Protein AF-D8Q448-F1 (afdb_monomer_lite)

Structure (mmCIF, N/CA/C/O backbone):
data_AF-D8Q448-F1
#
_entry.id   AF-D8Q448-F1
#
loop_
_atom_site.group_PDB
_atom_site.id
_atom_site.type_symbol
_atom_site.label_atom_id
_atom_site.label_alt_id
_atom_site.label_comp_id
_atom_site.label_asym_id
_atom_site.label_entity_id
_atom_site.label_seq_id
_atom_site.pdbx_PDB_ins_code
_atom_site.Cartn_x
_atom_site.Cartn_y
_atom_site.Cartn_z
_atom_site.occupancy
_atom_site.B_iso_or_equiv
_atom_site.auth_seq_id
_atom_site.auth_comp_id
_atom_site.auth_asym_id
_atom_site.auth_atom_id
_atom_site.pdbx_PDB_model_num
ATOM 1 N N . MET A 1 1 ? -14.465 -4.296 39.053 1.00 33.72 1 MET A N 1
ATOM 2 C CA . MET A 1 1 ? -14.728 -3.257 38.034 1.00 33.72 1 MET A CA 1
ATOM 3 C C . MET A 1 1 ? -14.393 -3.851 36.680 1.00 33.72 1 MET A C 1
ATOM 5 O O . MET A 1 1 ? -13.237 -4.180 36.452 1.00 33.72 1 MET A O 1
ATOM 9 N N . GLY A 1 2 ? -15.411 -4.137 35.867 1.00 33.69 2 GLY A N 1
ATOM 10 C CA . GLY A 1 2 ? -15.252 -4.831 34.590 1.00 33.69 2 GLY A CA 1
ATOM 11 C C . GLY A 1 2 ? -14.593 -3.933 33.550 1.00 33.69 2 GLY A C 1
ATOM 12 O O . GLY A 1 2 ? -15.017 -2.798 33.353 1.00 33.69 2 GLY A O 1
ATOM 13 N N . THR A 1 3 ? -13.554 -4.442 32.896 1.00 36.50 3 THR A N 1
ATOM 14 C CA . THR A 1 3 ? -12.991 -3.839 31.693 1.00 36.50 3 THR A CA 1
ATOM 15 C C . THR A 1 3 ? -14.009 -4.012 30.571 1.00 36.50 3 THR A C 1
ATOM 17 O O . THR A 1 3 ? -14.211 -5.112 30.057 1.00 36.50 3 THR A O 1
ATOM 20 N N . ALA A 1 4 ? -14.705 -2.932 30.219 1.00 39.91 4 ALA A N 1
ATOM 21 C CA . ALA A 1 4 ? -15.517 -2.901 29.016 1.00 39.91 4 ALA A CA 1
ATOM 22 C C . ALA A 1 4 ? -14.583 -3.149 27.824 1.00 39.91 4 ALA A C 1
ATOM 24 O O . ALA A 1 4 ? -13.789 -2.288 27.448 1.00 39.91 4 ALA A O 1
ATOM 25 N N . ARG A 1 5 ? -14.624 -4.361 27.261 1.00 42.53 5 ARG A N 1
ATOM 26 C CA . ARG A 1 5 ? -14.071 -4.601 25.931 1.00 42.53 5 ARG A CA 1
ATOM 27 C C . ARG A 1 5 ? -14.929 -3.780 24.982 1.00 42.53 5 ARG A C 1
ATOM 29 O O . ARG A 1 5 ? -16.064 -4.160 24.713 1.00 42.53 5 ARG A O 1
ATOM 36 N N . LEU A 1 6 ? -14.403 -2.657 24.508 1.00 43.81 6 LEU A N 1
ATOM 37 C CA . LEU A 1 6 ? -14.925 -2.002 23.317 1.00 43.81 6 LEU A CA 1
ATOM 38 C C . LEU A 1 6 ? -14.783 -3.017 22.176 1.00 43.81 6 LEU A C 1
ATOM 40 O O . LEU A 1 6 ? -13.698 -3.202 21.631 1.00 43.81 6 LEU A O 1
ATOM 44 N N . SER A 1 7 ? -15.849 -3.763 21.875 1.00 51.69 7 SER A N 1
ATOM 45 C CA . SER A 1 7 ? -15.914 -4.582 20.667 1.00 51.69 7 SER A CA 1
ATOM 46 C C . SER A 1 7 ? -16.297 -3.664 19.515 1.00 51.69 7 SER A C 1
ATOM 48 O O . SER A 1 7 ? -17.415 -3.723 19.008 1.00 51.69 7 SER A O 1
ATOM 50 N N . THR A 1 8 ? -15.400 -2.752 19.145 1.00 57.75 8 THR A N 1
ATOM 51 C CA . THR A 1 8 ? -15.589 -2.000 17.909 1.00 57.75 8 THR A CA 1
ATOM 52 C C . THR A 1 8 ? -15.577 -3.024 16.775 1.00 57.75 8 THR A C 1
ATOM 54 O O . THR A 1 8 ? -14.598 -3.771 16.660 1.00 57.75 8 THR A O 1
ATOM 57 N N . PRO A 1 9 ? -16.663 -3.156 15.995 1.00 73.06 9 PRO A N 1
ATOM 58 C CA . PRO A 1 9 ? -16.694 -4.106 14.896 1.00 73.06 9 PRO A CA 1
ATOM 59 C C . PRO A 1 9 ? -15.601 -3.719 13.898 1.00 73.06 9 PRO A C 1
ATOM 61 O O . PRO A 1 9 ? -15.555 -2.587 13.427 1.00 73.06 9 PRO A O 1
ATOM 64 N N . TYR A 1 10 ? -14.700 -4.653 13.605 1.00 82.31 10 TYR A N 1
ATOM 65 C CA . TYR A 1 10 ? -13.670 -4.495 12.583 1.00 82.31 10 TYR A CA 1
ATOM 66 C C . TYR A 1 10 ? -13.894 -5.526 11.482 1.00 82.31 10 TYR A C 1
ATOM 68 O O . TYR A 1 10 ? -14.420 -6.615 11.722 1.00 82.31 10 TYR A O 1
ATOM 76 N N . ARG A 1 11 ? -13.476 -5.182 10.265 1.00 88.88 11 ARG A N 1
ATOM 77 C CA . ARG A 1 11 ? -13.485 -6.086 9.115 1.00 88.88 11 ARG A CA 1
ATOM 78 C C . ARG A 1 11 ? -12.045 -6.343 8.703 1.00 88.88 11 ARG A C 1
ATOM 80 O O . ARG A 1 11 ? -11.272 -5.405 8.548 1.00 88.88 11 ARG A O 1
ATOM 87 N N . LEU A 1 12 ? -11.693 -7.615 8.546 1.00 90.62 12 LEU A N 1
ATOM 88 C CA . LEU A 1 12 ? -10.424 -8.018 7.953 1.00 90.62 12 LEU A CA 1
ATOM 89 C C . LEU A 1 12 ? -10.672 -8.340 6.483 1.00 90.62 12 LEU A C 1
ATOM 91 O O . LEU A 1 12 ? -11.515 -9.181 6.172 1.00 90.62 12 LEU A O 1
ATOM 95 N N . LEU A 1 13 ? -9.943 -7.666 5.601 1.00 93.06 13 LEU A N 1
ATOM 96 C CA . LEU A 1 13 ? -10.014 -7.859 4.159 1.00 93.06 13 LEU A CA 1
ATOM 97 C C . LEU A 1 13 ? -8.635 -8.271 3.652 1.00 93.06 13 LEU A C 1
ATOM 99 O O . LEU A 1 13 ? -7.621 -7.740 4.104 1.00 93.06 13 LEU A O 1
ATOM 103 N N . SER A 1 14 ? -8.605 -9.203 2.708 1.00 92.81 14 SER A N 1
ATOM 104 C CA . SER A 1 14 ? -7.412 -9.527 1.936 1.00 92.81 14 SER A CA 1
ATOM 105 C C . SER A 1 14 ? -7.639 -9.132 0.484 1.00 92.81 14 SER A C 1
ATOM 107 O O . SER A 1 14 ? -8.699 -9.387 -0.085 1.00 92.81 14 SER A O 1
ATOM 109 N N . TYR A 1 15 ? -6.630 -8.509 -0.117 1.00 91.19 15 TYR A N 1
ATOM 110 C CA . TYR A 1 15 ? -6.604 -8.247 -1.547 1.00 91.19 15 TYR A CA 1
ATOM 111 C C . TYR A 1 15 ? -5.550 -9.144 -2.184 1.00 91.19 15 TYR A C 1
ATOM 113 O O . TYR A 1 15 ? -4.358 -9.007 -1.914 1.00 91.19 15 TYR A O 1
ATOM 121 N N . GLY A 1 16 ? -6.013 -10.099 -2.985 1.00 85.81 16 GLY A N 1
ATOM 122 C CA . GLY A 1 16 ? -5.157 -10.904 -3.842 1.00 85.81 16 GLY A CA 1
ATOM 123 C C . GLY A 1 16 ? -5.099 -10.277 -5.227 1.00 85.81 16 GLY A C 1
ATOM 124 O O . GLY A 1 16 ? -6.125 -9.864 -5.762 1.00 85.81 16 GLY A O 1
ATOM 125 N N . TYR A 1 17 ? -3.909 -10.237 -5.806 1.00 82.31 17 TYR A N 1
ATOM 126 C CA . TYR A 1 17 ? -3.711 -9.928 -7.213 1.00 82.31 17 TYR A CA 1
ATOM 127 C C . TYR A 1 17 ? -2.947 -11.075 -7.858 1.00 82.31 17 TYR A C 1
ATOM 129 O O . TYR A 1 17 ? -2.236 -11.822 -7.182 1.00 82.31 17 TYR A O 1
ATOM 137 N N . ASP A 1 18 ? -3.149 -11.235 -9.158 1.00 75.00 18 ASP A N 1
ATOM 138 C CA . ASP A 1 18 ? -2.470 -12.273 -9.907 1.00 75.00 18 ASP A CA 1
ATOM 139 C C . ASP A 1 18 ? -0.984 -11.922 -10.033 1.00 75.00 18 ASP A C 1
ATOM 141 O O . ASP A 1 18 ? -0.628 -10.867 -10.557 1.00 75.00 18 ASP A O 1
ATOM 145 N N . THR A 1 19 ? -0.133 -12.787 -9.488 1.00 65.75 19 THR A N 1
ATOM 146 C CA . THR A 1 19 ? 1.322 -12.730 -9.660 1.00 65.75 19 THR A CA 1
ATOM 147 C C . THR A 1 19 ? 1.797 -13.701 -10.735 1.00 65.75 19 THR A C 1
ATOM 149 O O . THR A 1 19 ? 2.987 -13.713 -11.059 1.00 65.75 19 THR A O 1
ATOM 152 N N . SER A 1 20 ? 0.894 -14.535 -11.270 1.00 56.41 20 SER A N 1
ATOM 153 C CA . SER A 1 20 ? 1.189 -15.353 -12.431 1.00 56.41 20 SER A CA 1
ATOM 154 C C . SER A 1 20 ? 1.381 -14.419 -13.614 1.00 56.41 20 SER A C 1
ATOM 156 O O . SER A 1 20 ? 0.634 -13.467 -13.836 1.00 56.41 20 SER A O 1
ATOM 158 N N . VAL A 1 21 ? 2.503 -14.633 -14.279 1.00 50.22 21 VAL A N 1
ATOM 159 C CA . VAL A 1 21 ? 3.098 -13.716 -15.231 1.00 50.22 21 VAL A CA 1
ATOM 160 C C . VAL A 1 21 ? 2.293 -13.762 -16.531 1.00 50.22 21 VAL A C 1
ATOM 162 O O . VAL A 1 21 ? 2.732 -14.321 -17.530 1.00 50.22 21 VAL A O 1
ATOM 165 N N . ASP A 1 22 ? 1.088 -13.193 -16.545 1.00 58.50 22 ASP A N 1
ATOM 166 C CA . ASP A 1 22 ? 0.605 -12.599 -17.784 1.00 58.50 22 ASP A CA 1
ATOM 167 C C . ASP A 1 22 ? 1.482 -11.363 -18.004 1.00 58.50 22 ASP A C 1
ATOM 169 O O . ASP A 1 22 ? 1.159 -10.257 -17.571 1.00 58.50 22 ASP A O 1
ATOM 173 N N . GLU A 1 23 ? 2.661 -11.607 -18.597 1.00 56.44 23 GLU A N 1
ATOM 174 C CA . GLU A 1 23 ? 3.784 -10.677 -18.828 1.00 56.44 23 GLU A CA 1
ATOM 175 C C . GLU A 1 23 ? 3.373 -9.372 -19.528 1.00 56.44 23 GLU A C 1
ATOM 177 O O . GLU A 1 23 ? 4.186 -8.467 -19.710 1.00 56.44 23 GLU A O 1
ATOM 182 N N . THR A 1 24 ? 2.110 -9.277 -19.941 1.00 58.81 24 THR A N 1
ATOM 183 C CA . THR A 1 24 ? 1.539 -8.167 -20.684 1.00 58.81 24 THR A CA 1
ATOM 184 C C . THR A 1 24 ? 0.588 -7.292 -19.879 1.00 58.81 24 THR A C 1
ATOM 186 O O . THR A 1 24 ? 0.297 -6.193 -20.349 1.00 58.81 24 THR A O 1
ATOM 189 N N . LYS A 1 25 ? 0.098 -7.716 -18.701 1.00 76.00 25 LYS A N 1
ATOM 190 C CA . LYS A 1 25 ? -0.824 -6.895 -17.903 1.00 76.00 25 LYS A CA 1
ATOM 191 C C . LYS A 1 25 ? -0.035 -5.884 -17.058 1.00 76.00 25 LYS A C 1
ATOM 193 O O . LYS A 1 25 ? 0.588 -6.291 -16.079 1.00 76.00 25 LYS A O 1
ATOM 198 N N . PRO A 1 26 ? -0.103 -4.574 -17.364 1.00 85.81 26 PRO A N 1
ATOM 199 C CA . PRO A 1 26 ? 0.674 -3.573 -16.640 1.00 85.81 26 PRO A CA 1
ATOM 200 C C . PRO A 1 26 ? 0.256 -3.492 -15.171 1.00 85.81 26 PRO A C 1
ATOM 202 O O . PRO A 1 26 ? -0.941 -3.535 -14.856 1.00 85.81 26 PRO A O 1
ATOM 205 N N . MET A 1 27 ? 1.220 -3.280 -14.276 1.00 89.19 27 MET A N 1
ATOM 206 C CA . MET A 1 27 ? 0.987 -3.113 -12.835 1.00 89.19 27 MET A CA 1
ATOM 207 C C . MET A 1 27 ? 0.053 -1.936 -12.528 1.00 89.19 27 MET A C 1
ATOM 209 O O . MET A 1 27 ? -0.696 -1.976 -11.553 1.00 89.19 27 MET A O 1
ATOM 213 N N . GLU A 1 28 ? 0.016 -0.932 -13.403 1.00 92.81 28 GLU A N 1
ATOM 214 C CA . GLU A 1 28 ? -0.964 0.159 -13.374 1.00 92.81 28 GLU A CA 1
ATOM 215 C C . GLU A 1 28 ? -2.413 -0.351 -13.313 1.00 92.81 28 GLU A C 1
ATOM 217 O O . GLU A 1 28 ? -3.212 0.128 -12.507 1.00 92.81 28 GLU A O 1
ATOM 222 N N . HIS A 1 29 ? -2.748 -1.401 -14.070 1.00 91.56 29 HIS A N 1
ATOM 223 C CA . HIS A 1 29 ? -4.089 -1.985 -14.035 1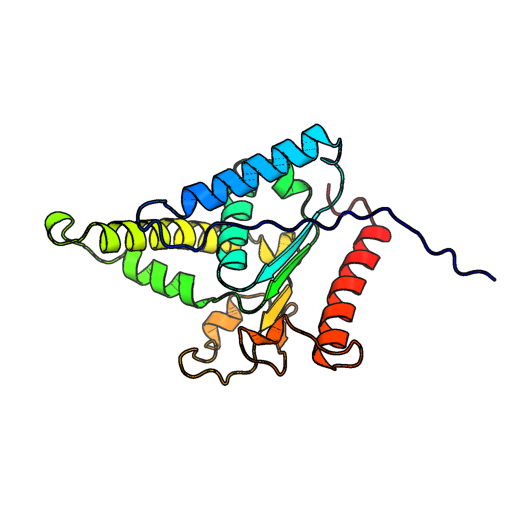.00 91.56 29 HIS A CA 1
ATOM 224 C C . HIS A 1 29 ? -4.385 -2.648 -12.689 1.00 91.56 29 HIS A C 1
ATOM 226 O O . HIS A 1 29 ? -5.522 -2.605 -12.227 1.00 91.56 29 HIS A O 1
ATOM 232 N N . VAL A 1 30 ? -3.383 -3.261 -12.053 1.00 91.88 30 VAL A N 1
ATOM 233 C CA . VAL A 1 30 ? -3.535 -3.874 -10.724 1.00 91.88 30 VAL A CA 1
ATOM 234 C C . VAL A 1 30 ? -3.810 -2.801 -9.670 1.00 91.88 30 VAL A C 1
ATOM 236 O O . VAL A 1 30 ? -4.681 -2.995 -8.819 1.00 91.88 30 VAL A O 1
ATOM 239 N N . VAL A 1 31 ? -3.112 -1.665 -9.753 1.00 94.81 31 VAL A N 1
ATOM 240 C CA . VAL A 1 31 ? -3.284 -0.521 -8.845 1.00 94.81 31 VAL A CA 1
ATOM 241 C C . VAL A 1 31 ? -4.662 0.124 -9.009 1.00 94.81 31 VAL A C 1
ATOM 243 O O . VAL A 1 31 ? -5.361 0.331 -8.015 1.00 94.81 31 VAL A O 1
ATOM 246 N N . HIS A 1 32 ? -5.099 0.389 -10.242 1.00 94.69 32 HIS A N 1
ATOM 247 C CA . HIS A 1 32 ? -6.426 0.965 -10.480 1.00 94.69 32 HIS A CA 1
ATOM 248 C C . HIS A 1 32 ? -7.563 0.001 -10.135 1.00 94.69 32 HIS A C 1
ATOM 250 O O . HIS A 1 32 ? -8.571 0.431 -9.575 1.00 94.69 32 HIS A O 1
ATOM 256 N N . ASP A 1 33 ? -7.412 -1.298 -10.416 1.00 93.94 33 ASP A N 1
ATOM 257 C CA . ASP A 1 33 ? -8.421 -2.292 -10.039 1.00 93.94 33 ASP A CA 1
ATOM 258 C C . A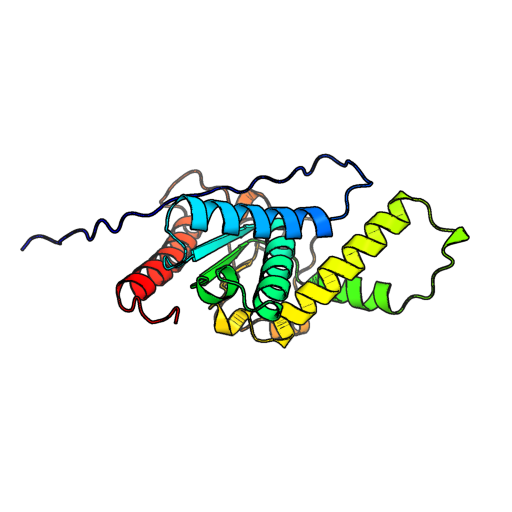SP A 1 33 ? -8.532 -2.427 -8.513 1.00 93.94 33 ASP A C 1
ATOM 260 O O . ASP A 1 33 ? -9.641 -2.554 -7.995 1.00 93.94 33 ASP A O 1
ATOM 264 N N . PHE A 1 34 ? -7.415 -2.315 -7.783 1.00 94.88 34 PHE A N 1
ATOM 265 C CA . PHE A 1 34 ? -7.421 -2.263 -6.320 1.00 94.88 34 PHE A CA 1
ATOM 266 C C . PHE A 1 34 ? -8.209 -1.057 -5.792 1.00 94.88 34 PHE A C 1
ATOM 268 O O . PHE A 1 34 ? -9.123 -1.243 -4.987 1.00 94.88 34 PHE A O 1
ATOM 275 N N . LEU A 1 35 ? -7.891 0.157 -6.263 1.00 95.69 35 LEU A N 1
ATOM 276 C CA . LEU A 1 35 ? -8.581 1.383 -5.842 1.00 95.69 35 LEU A CA 1
ATOM 277 C C . LEU A 1 35 ? -10.079 1.313 -6.142 1.00 95.69 35 LEU A C 1
ATOM 279 O O . LEU A 1 35 ? -10.893 1.547 -5.253 1.00 95.69 35 LEU A O 1
ATOM 283 N N . ARG A 1 36 ? -10.442 0.925 -7.369 1.00 95.38 36 ARG A N 1
ATOM 284 C CA . ARG A 1 36 ? -11.840 0.794 -7.790 1.00 95.38 36 ARG A CA 1
ATOM 285 C C . ARG A 1 36 ? -12.596 -0.189 -6.902 1.00 95.38 36 ARG A C 1
ATOM 287 O O . ARG A 1 36 ? -13.602 0.178 -6.318 1.00 95.38 36 ARG A O 1
ATOM 294 N N . ARG A 1 37 ? -12.084 -1.412 -6.731 1.00 95.25 37 ARG A N 1
ATOM 295 C CA . ARG A 1 37 ? -12.759 -2.440 -5.921 1.00 95.25 37 ARG A CA 1
ATOM 296 C C . ARG A 1 37 ? -12.882 -2.054 -4.455 1.00 95.25 37 ARG A C 1
ATOM 298 O O . ARG A 1 37 ? -13.861 -2.435 -3.821 1.00 95.25 37 ARG A O 1
ATOM 305 N N . LEU A 1 38 ? -11.887 -1.363 -3.899 1.00 95.44 38 LEU A N 1
ATOM 306 C CA . LEU A 1 38 ? -11.962 -0.896 -2.520 1.00 95.44 38 LEU A CA 1
ATOM 307 C C . LEU A 1 38 ? -13.004 0.216 -2.371 1.00 95.44 38 LEU A C 1
ATOM 309 O O . LEU A 1 38 ? -13.754 0.188 -1.400 1.00 95.44 38 LEU A O 1
ATOM 313 N N . SER A 1 39 ? -13.073 1.151 -3.319 1.00 94.50 39 SER A N 1
ATOM 314 C CA . SER A 1 39 ? -14.111 2.185 -3.353 1.00 94.50 39 SER A CA 1
ATOM 315 C C . SER A 1 39 ? -15.505 1.574 -3.495 1.00 94.50 39 SER A C 1
ATOM 317 O O . SER A 1 39 ? -16.336 1.812 -2.623 1.00 94.50 39 SER A O 1
ATOM 319 N N . ASP A 1 40 ? -15.713 0.705 -4.492 1.00 95.00 40 ASP A N 1
ATOM 320 C CA . ASP A 1 40 ? -16.983 0.005 -4.734 1.00 95.00 40 ASP A CA 1
ATOM 321 C C . ASP A 1 40 ? -17.426 -0.760 -3.473 1.00 95.00 40 ASP A C 1
ATOM 323 O O . ASP A 1 40 ? -18.542 -0.605 -2.991 1.00 95.00 40 ASP A O 1
ATOM 327 N N . LEU A 1 41 ? -16.517 -1.530 -2.854 1.00 94.56 41 LEU A N 1
ATOM 328 C CA . LEU A 1 41 ? -16.817 -2.272 -1.626 1.00 94.56 41 LEU A CA 1
ATOM 329 C C . LEU A 1 41 ? -17.220 -1.349 -0.471 1.00 94.56 41 LEU A C 1
ATOM 331 O O . 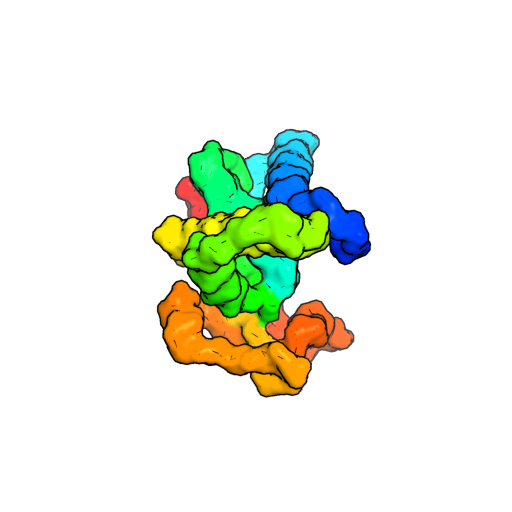LEU A 1 41 ? -18.031 -1.739 0.373 1.00 94.56 41 LEU A O 1
ATOM 335 N N . ARG A 1 42 ? -16.598 -0.171 -0.365 1.00 92.62 42 ARG A N 1
ATOM 336 C CA . ARG A 1 42 ? -16.883 0.770 0.719 1.00 92.62 42 ARG A CA 1
ATOM 337 C C . ARG A 1 42 ? -18.237 1.431 0.537 1.00 92.62 42 ARG A C 1
ATOM 339 O O . ARG A 1 42 ? -18.947 1.510 1.533 1.00 92.62 42 ARG A O 1
ATOM 346 N N . GLU A 1 43 ? -18.583 1.803 -0.690 1.00 93.81 43 GLU A N 1
ATOM 347 C CA . GLU A 1 43 ? -19.905 2.314 -1.063 1.00 93.81 43 GLU A CA 1
ATOM 348 C C . GLU A 1 43 ? -20.991 1.255 -0.830 1.00 93.81 43 GLU A C 1
ATOM 350 O O . GLU A 1 43 ? -21.916 1.472 -0.050 1.00 93.81 43 GLU A O 1
ATOM 355 N N . ASP A 1 44 ? -20.805 0.044 -1.367 1.00 94.81 44 ASP A N 1
ATOM 356 C CA . ASP A 1 44 ? -21.756 -1.072 -1.244 1.00 94.81 44 ASP A CA 1
ATOM 357 C C . ASP A 1 44 ? -22.041 -1.480 0.209 1.00 94.81 44 ASP A C 1
ATOM 359 O O . ASP A 1 44 ? -23.053 -2.119 0.507 1.00 94.81 44 ASP A O 1
ATOM 363 N N . THR A 1 45 ? -21.114 -1.180 1.121 1.00 91.88 45 THR A N 1
ATOM 364 C CA . THR A 1 45 ? -21.231 -1.549 2.535 1.00 91.88 45 THR A CA 1
ATOM 365 C C . THR A 1 45 ? -21.367 -0.362 3.480 1.00 91.88 45 THR A C 1
ATOM 367 O O . THR A 1 45 ? -21.318 -0.580 4.692 1.00 91.88 45 THR A O 1
ATOM 370 N N . GLU A 1 46 ? -21.548 0.852 2.951 1.00 91.00 46 GLU A N 1
ATOM 371 C CA . GLU A 1 46 ? -21.715 2.097 3.717 1.00 91.00 46 GLU A CA 1
ATOM 372 C C . GLU A 1 46 ? -20.578 2.309 4.743 1.00 91.00 46 GLU A C 1
ATOM 374 O O . GLU A 1 46 ? -20.787 2.618 5.922 1.00 91.00 46 GLU A O 1
ATOM 379 N N . THR A 1 47 ? -19.337 2.049 4.319 1.00 89.62 47 THR A N 1
ATOM 380 C CA . THR A 1 47 ? -18.137 2.113 5.173 1.00 89.62 47 THR A CA 1
ATOM 381 C C . THR A 1 47 ? -17.152 3.211 4.784 1.00 89.62 47 THR A C 1
ATOM 383 O O . THR A 1 47 ? -16.028 3.217 5.282 1.00 89.62 47 THR A O 1
ATOM 386 N N . GLU A 1 48 ? -17.548 4.171 3.953 1.00 89.62 48 GLU A N 1
ATOM 387 C CA . GLU A 1 48 ? -16.717 5.263 3.426 1.00 89.62 48 GLU A CA 1
ATOM 388 C C . GLU A 1 48 ? -16.149 6.163 4.525 1.00 89.62 48 GLU A C 1
ATOM 390 O O . GLU A 1 48 ? -15.033 6.664 4.389 1.00 89.62 48 GLU A O 1
ATOM 395 N N . MET A 1 49 ? -16.869 6.296 5.640 1.00 84.50 49 MET A N 1
ATOM 396 C CA . MET A 1 49 ? -16.427 7.049 6.818 1.00 84.50 49 MET A CA 1
ATOM 397 C C . MET A 1 49 ? -15.584 6.213 7.790 1.00 84.50 49 MET A C 1
ATOM 399 O O . MET A 1 49 ? -15.040 6.752 8.753 1.00 84.50 49 MET A O 1
ATOM 403 N N . LEU A 1 50 ? -15.485 4.892 7.586 1.00 88.31 50 LEU A N 1
ATOM 404 C CA . LEU A 1 50 ? -14.719 4.037 8.486 1.00 88.31 50 LEU A CA 1
ATOM 405 C C . LEU A 1 50 ? -13.223 4.122 8.174 1.00 88.31 50 LEU A C 1
ATOM 407 O O . LEU A 1 50 ? -12.832 3.921 7.020 1.00 88.31 50 LEU A O 1
ATOM 411 N N . PRO A 1 51 ? -12.379 4.335 9.192 1.00 92.00 51 PRO A N 1
ATOM 412 C CA . PRO A 1 51 ? -10.939 4.418 9.019 1.00 92.00 51 PRO A CA 1
ATOM 413 C C . PRO A 1 51 ? -10.337 3.104 8.510 1.00 92.00 51 PRO A C 1
ATOM 415 O O . PRO A 1 51 ? -10.780 2.011 8.876 1.00 92.00 51 PRO A O 1
ATOM 418 N N . ILE A 1 52 ? -9.287 3.213 7.698 1.00 93.81 52 ILE A N 1
ATOM 419 C CA . ILE A 1 52 ? -8.582 2.080 7.095 1.00 93.81 52 ILE A CA 1
ATOM 420 C C . ILE A 1 52 ? -7.195 1.942 7.721 1.00 93.81 52 ILE A C 1
ATOM 422 O O . ILE A 1 52 ? -6.461 2.921 7.877 1.00 93.81 52 ILE A O 1
ATOM 426 N N . LEU A 1 53 ? -6.825 0.705 8.055 1.00 94.81 53 LEU A N 1
ATOM 427 C CA . LEU A 1 53 ? -5.449 0.323 8.350 1.00 94.81 53 LEU A CA 1
ATOM 428 C C . LEU A 1 53 ? -4.977 -0.636 7.259 1.00 94.81 53 LEU A C 1
ATOM 430 O O . LEU A 1 53 ? -5.599 -1.679 7.052 1.00 94.81 53 LEU A O 1
ATOM 434 N N . PHE A 1 54 ? -3.875 -0.311 6.589 1.00 96.81 54 PHE A N 1
ATOM 435 C CA . PHE A 1 54 ? -3.275 -1.203 5.601 1.00 96.81 54 PHE A CA 1
ATOM 436 C C . PHE A 1 54 ? -2.121 -2.005 6.187 1.00 96.81 54 PHE A C 1
ATOM 438 O O . PHE A 1 54 ? -1.322 -1.493 6.966 1.00 96.81 54 PHE A O 1
ATOM 445 N N . ILE A 1 55 ? -2.008 -3.258 5.758 1.00 95.94 55 ILE A N 1
ATOM 446 C CA . ILE A 1 55 ? -0.857 -4.125 6.004 1.00 95.94 55 ILE A CA 1
ATOM 447 C C . ILE A 1 55 ? -0.417 -4.649 4.642 1.00 95.94 55 ILE A C 1
ATOM 449 O O . ILE A 1 55 ? -1.189 -5.330 3.969 1.00 95.94 55 ILE A O 1
ATOM 453 N N . ALA A 1 56 ? 0.801 -4.318 4.229 1.00 95.62 56 ALA A N 1
ATOM 454 C CA . ALA A 1 56 ? 1.328 -4.673 2.921 1.00 95.62 56 ALA A CA 1
ATOM 455 C C . ALA A 1 56 ? 2.742 -5.247 3.034 1.00 95.62 56 ALA A C 1
ATOM 457 O O . ALA A 1 56 ? 3.559 -4.781 3.828 1.00 95.62 56 ALA A O 1
ATOM 458 N N . HIS A 1 57 ? 3.037 -6.260 2.222 1.00 93.50 57 HIS A N 1
ATOM 459 C CA . HIS A 1 57 ? 4.322 -6.960 2.204 1.00 93.50 57 HIS A CA 1
ATOM 460 C C . HIS A 1 57 ? 4.936 -6.922 0.806 1.00 93.50 57 HIS A C 1
ATOM 462 O O . HIS A 1 57 ? 4.223 -7.076 -0.188 1.00 93.50 57 HIS A O 1
ATOM 468 N N . SER A 1 58 ? 6.256 -6.730 0.739 1.00 90.62 58 SER A N 1
ATOM 469 C CA . SER A 1 58 ? 7.044 -6.790 -0.496 1.00 90.62 58 SER A CA 1
ATOM 470 C C . SER A 1 58 ? 6.450 -5.925 -1.624 1.00 90.62 58 SER A C 1
ATOM 472 O O . SER A 1 58 ? 6.158 -4.747 -1.405 1.00 90.62 58 SER A O 1
ATOM 474 N N . LEU A 1 59 ? 6.237 -6.497 -2.816 1.00 89.94 59 LEU A N 1
ATOM 475 C CA . LEU A 1 59 ? 5.616 -5.840 -3.971 1.00 89.94 59 LEU A CA 1
ATOM 476 C C . LEU A 1 59 ? 4.247 -5.230 -3.642 1.00 89.94 59 LEU A C 1
ATOM 478 O O . LEU A 1 59 ? 3.930 -4.146 -4.124 1.00 89.94 59 LEU A O 1
ATOM 482 N N . GLY A 1 60 ? 3.462 -5.861 -2.763 1.00 92.75 60 GLY A N 1
ATOM 483 C CA . GLY A 1 60 ? 2.173 -5.317 -2.334 1.00 92.75 60 GLY A CA 1
ATOM 484 C C . GLY A 1 60 ? 2.297 -3.943 -1.669 1.00 92.75 60 GLY A C 1
ATOM 485 O O . GLY A 1 60 ? 1.397 -3.119 -1.797 1.00 92.75 60 GLY A O 1
ATOM 486 N N . GLY A 1 61 ? 3.423 -3.659 -1.006 1.00 93.75 61 GLY A N 1
ATOM 487 C CA . GLY A 1 61 ? 3.695 -2.337 -0.444 1.00 93.75 61 GLY A CA 1
ATOM 488 C C . GLY A 1 61 ? 4.009 -1.281 -1.501 1.00 93.75 61 GLY A C 1
ATOM 489 O O . GLY A 1 61 ? 3.555 -0.150 -1.367 1.00 93.75 61 GLY A O 1
ATOM 490 N N . ILE A 1 62 ? 4.712 -1.660 -2.573 1.00 92.38 62 ILE A N 1
ATOM 491 C CA . ILE A 1 62 ? 4.991 -0.778 -3.719 1.00 92.38 62 ILE A CA 1
ATOM 492 C C . ILE A 1 62 ? 3.678 -0.413 -4.420 1.00 92.38 62 ILE A C 1
ATOM 494 O O . ILE A 1 62 ? 3.415 0.765 -4.654 1.00 92.38 62 ILE A O 1
ATOM 498 N N . LEU A 1 63 ? 2.830 -1.416 -4.683 1.00 94.44 63 LEU A N 1
ATOM 499 C CA . LEU A 1 63 ? 1.507 -1.228 -5.284 1.00 94.44 63 LEU A CA 1
ATOM 500 C C . LEU A 1 63 ? 0.607 -0.350 -4.406 1.00 94.44 63 LEU A C 1
ATOM 502 O O . LEU A 1 63 ? -0.076 0.534 -4.918 1.00 94.44 63 LEU A O 1
ATOM 506 N N . LEU A 1 64 ? 0.630 -0.552 -3.083 1.00 95.75 64 LEU A N 1
ATOM 507 C CA . LEU A 1 64 ? -0.135 0.272 -2.150 1.00 95.75 64 LEU A CA 1
ATOM 508 C C . LEU A 1 64 ? 0.361 1.724 -2.127 1.00 95.75 64 LEU A C 1
ATOM 510 O O . LEU A 1 64 ? -0.461 2.633 -2.163 1.00 95.75 64 LEU A O 1
ATOM 514 N N . LYS A 1 65 ? 1.679 1.964 -2.101 1.00 95.12 65 LYS A N 1
ATOM 515 C CA . LYS A 1 65 ? 2.236 3.324 -2.203 1.00 95.12 65 LYS A CA 1
ATOM 516 C C . LYS A 1 65 ? 1.764 4.017 -3.484 1.00 95.12 65 LYS A C 1
ATOM 518 O O . LYS A 1 65 ? 1.307 5.156 -3.416 1.00 95.12 65 LYS A O 1
ATOM 523 N N . SER A 1 66 ? 1.795 3.315 -4.621 1.00 95.44 66 SER A N 1
ATOM 524 C CA . SER A 1 66 ? 1.277 3.827 -5.895 1.00 95.44 66 SER A CA 1
ATOM 525 C C . SER A 1 66 ? -0.213 4.156 -5.830 1.00 95.44 66 SER A C 1
ATOM 527 O O . SER A 1 66 ? -0.619 5.246 -6.229 1.00 95.44 66 SER A O 1
ATOM 529 N N . ALA A 1 67 ? -1.020 3.246 -5.276 1.00 96.69 67 ALA A N 1
ATOM 530 C CA . ALA A 1 67 ? -2.453 3.449 -5.092 1.00 96.69 67 ALA A CA 1
ATOM 531 C C . ALA A 1 67 ? -2.738 4.698 -4.250 1.00 96.69 67 ALA A C 1
ATOM 533 O O . ALA A 1 67 ? -3.554 5.525 -4.639 1.00 96.69 67 ALA A O 1
ATOM 534 N N . LEU A 1 68 ? -2.026 4.869 -3.133 1.00 96.12 68 LEU A N 1
ATOM 535 C CA . LEU A 1 68 ? -2.202 6.003 -2.225 1.00 96.12 68 LEU A CA 1
ATOM 536 C C . LEU A 1 68 ? -1.739 7.331 -2.827 1.00 96.12 68 LEU A C 1
ATOM 538 O O . LEU A 1 68 ? -2.365 8.351 -2.560 1.00 96.12 68 LEU A O 1
ATOM 542 N N . ALA A 1 69 ? -0.688 7.334 -3.651 1.00 95.50 69 ALA A N 1
ATOM 543 C CA . ALA A 1 69 ? -0.273 8.533 -4.377 1.00 95.50 69 ALA A CA 1
ATOM 544 C C . ALA A 1 69 ? -1.358 8.998 -5.365 1.00 95.50 69 ALA A C 1
ATOM 546 O O . ALA A 1 69 ? -1.723 10.171 -5.366 1.00 95.50 69 ALA A O 1
ATOM 547 N N . ILE A 1 70 ? -1.919 8.068 -6.147 1.00 96.50 70 ILE A N 1
ATOM 548 C CA . ILE A 1 70 ? -3.007 8.351 -7.100 1.00 96.50 70 ILE A CA 1
ATOM 549 C C . ILE A 1 70 ? -4.264 8.817 -6.358 1.00 96.50 70 ILE A C 1
ATOM 551 O O . ILE A 1 70 ? -4.842 9.852 -6.679 1.00 96.50 70 ILE A O 1
ATOM 555 N N . SER A 1 71 ? -4.656 8.064 -5.335 1.00 95.31 71 SER A N 1
ATOM 556 C CA . SER A 1 71 ? -5.803 8.338 -4.472 1.00 95.31 71 SER A CA 1
ATOM 557 C C . SER A 1 71 ? -5.716 9.738 -3.850 1.00 95.31 71 SER A C 1
ATOM 559 O O . SER A 1 71 ? -6.679 10.506 -3.926 1.00 95.31 71 SER A O 1
ATOM 561 N N . TYR A 1 72 ? -4.533 10.123 -3.352 1.00 94.19 72 TYR A N 1
ATOM 562 C CA . TYR A 1 72 ? -4.252 11.460 -2.826 1.00 94.19 72 TYR A CA 1
ATOM 563 C C . TYR A 1 72 ? -4.396 12.564 -3.882 1.00 94.19 72 TYR A C 1
ATOM 565 O O . TYR A 1 72 ? -5.029 13.581 -3.608 1.00 94.19 72 TYR A O 1
ATOM 573 N N . ASP A 1 73 ? -3.882 12.367 -5.099 1.00 92.50 73 ASP A N 1
ATOM 574 C CA . ASP A 1 73 ? -4.035 13.349 -6.183 1.00 92.50 73 ASP A CA 1
ATOM 575 C C . ASP A 1 73 ? -5.490 13.564 -6.581 1.00 92.50 73 ASP A C 1
ATOM 577 O O . ASP A 1 73 ? -5.936 14.692 -6.808 1.00 92.50 73 ASP A O 1
ATOM 581 N N . THR A 1 74 ? -6.240 12.469 -6.665 1.00 91.06 74 THR A N 1
ATOM 582 C CA . THR A 1 74 ? -7.660 12.502 -7.015 1.00 91.06 74 THR A CA 1
ATOM 583 C C . THR A 1 74 ? -8.553 12.936 -5.855 1.00 91.06 74 THR A C 1
ATOM 585 O O . THR A 1 74 ? -9.748 13.126 -6.066 1.00 91.06 74 THR A O 1
ATOM 588 N N . HIS A 1 75 ? -7.982 13.136 -4.660 1.00 84.69 75 HIS A N 1
ATOM 589 C CA . HIS A 1 75 ? -8.702 13.466 -3.428 1.00 84.69 75 HIS A CA 1
ATOM 590 C C . HIS A 1 75 ? -9.854 12.487 -3.145 1.00 84.69 75 HIS A C 1
ATOM 592 O O . HIS A 1 75 ? -10.941 12.889 -2.723 1.00 84.69 75 HIS A O 1
ATOM 598 N N . ASP A 1 76 ? -9.634 11.197 -3.413 1.00 86.88 76 ASP A N 1
ATOM 599 C CA . ASP A 1 76 ? -10.678 10.187 -3.268 1.00 86.88 76 ASP A CA 1
ATOM 600 C C . ASP A 1 76 ? -10.951 9.831 -1.789 1.00 86.88 76 ASP A C 1
ATOM 602 O O . ASP A 1 76 ? -10.212 10.201 -0.867 1.00 86.88 76 ASP A O 1
ATOM 606 N N . ALA A 1 77 ? -12.023 9.068 -1.556 1.00 85.19 77 ALA A N 1
ATOM 607 C CA . ALA A 1 77 ? -12.424 8.641 -0.217 1.00 85.19 77 ALA A CA 1
ATOM 608 C C . ALA A 1 77 ? -11.384 7.741 0.483 1.00 85.19 77 ALA A C 1
ATOM 610 O O . ALA A 1 77 ? -11.333 7.712 1.713 1.00 85.19 77 ALA A O 1
ATOM 611 N N . ILE A 1 78 ? -10.543 7.021 -0.268 1.00 91.38 78 ILE A N 1
ATOM 612 C CA . ILE A 1 78 ? -9.520 6.126 0.290 1.00 91.38 78 ILE A CA 1
ATOM 613 C C . ILE A 1 78 ? -8.408 6.953 0.943 1.00 91.38 78 ILE A C 1
ATOM 615 O O . ILE A 1 78 ? -7.998 6.647 2.067 1.00 91.38 78 ILE A O 1
ATOM 619 N N . SER A 1 79 ? -7.962 8.025 0.280 1.00 89.25 79 SER A N 1
ATOM 620 C CA . SER A 1 79 ? -6.881 8.888 0.775 1.00 89.25 79 SER A CA 1
ATOM 621 C C . SER A 1 79 ? -7.247 9.605 2.071 1.00 89.25 79 SER A C 1
ATOM 623 O O . SER A 1 79 ? -6.357 9.882 2.880 1.00 89.25 79 SER A O 1
ATOM 625 N N . ASN A 1 80 ? -8.536 9.894 2.259 1.00 87.25 80 ASN A N 1
ATOM 626 C CA . ASN A 1 80 ? -9.066 10.535 3.457 1.00 87.25 80 ASN A CA 1
ATOM 627 C C . ASN A 1 80 ? -9.319 9.511 4.562 1.00 87.25 80 ASN A C 1
ATOM 629 O O . ASN A 1 80 ? -9.014 9.784 5.710 1.00 87.25 80 ASN A O 1
ATOM 633 N N . ALA A 1 81 ? -9.784 8.305 4.226 1.00 91.06 81 ALA A N 1
ATOM 634 C CA . ALA A 1 81 ? -10.076 7.274 5.217 1.00 91.06 81 ALA A CA 1
ATOM 635 C C . ALA A 1 81 ? -8.834 6.574 5.804 1.00 91.06 81 ALA A C 1
ATOM 637 O O . ALA A 1 81 ? -8.945 5.865 6.808 1.00 91.06 81 ALA A O 1
ATOM 638 N N . LEU A 1 82 ? -7.654 6.700 5.190 1.00 92.50 82 LEU A N 1
ATOM 639 C CA . LEU A 1 82 ? -6.448 6.015 5.658 1.00 92.50 82 LEU A CA 1
ATOM 640 C C . LEU A 1 82 ? -5.913 6.602 6.974 1.00 92.50 82 LEU A C 1
ATOM 642 O O . LEU A 1 82 ? -5.448 7.737 7.026 1.00 92.50 82 LEU A O 1
ATOM 646 N N . ALA A 1 83 ? -5.866 5.767 8.016 1.00 92.19 83 ALA A N 1
ATOM 647 C CA . ALA A 1 83 ? -5.318 6.127 9.322 1.00 92.19 83 ALA A CA 1
ATOM 648 C C . ALA A 1 83 ? -3.855 5.690 9.525 1.00 92.19 83 ALA A C 1
ATOM 650 O O . ALA A 1 83 ? -3.060 6.413 10.130 1.00 92.19 83 ALA A O 1
ATOM 651 N N . THR A 1 84 ? -3.490 4.471 9.111 1.00 93.25 84 THR A N 1
ATOM 652 C CA . THR A 1 84 ? -2.131 3.922 9.283 1.00 93.25 84 THR A CA 1
ATOM 653 C C . THR A 1 84 ? -1.821 2.859 8.230 1.00 93.25 84 THR A C 1
ATOM 655 O O . THR A 1 84 ? -2.661 2.005 7.955 1.00 93.25 84 THR A O 1
ATOM 658 N N . ALA A 1 85 ? -0.602 2.858 7.685 1.00 95.19 85 ALA A N 1
ATOM 659 C CA . ALA A 1 85 ? -0.096 1.774 6.840 1.00 95.19 85 ALA A CA 1
ATOM 660 C C . ALA A 1 85 ? 1.108 1.073 7.489 1.00 95.19 85 ALA A C 1
ATOM 662 O O . ALA A 1 85 ? 2.012 1.722 8.013 1.00 95.19 85 ALA A O 1
ATOM 663 N N . PHE A 1 86 ? 1.128 -0.256 7.438 1.00 95.44 86 PHE A N 1
ATOM 664 C CA . PHE A 1 86 ? 2.237 -1.091 7.883 1.00 95.44 86 PHE A CA 1
ATOM 665 C C . PHE A 1 86 ? 2.865 -1.789 6.680 1.00 95.44 86 PHE A C 1
ATOM 667 O O . PHE A 1 86 ? 2.204 -2.555 5.978 1.00 95.44 86 PHE A O 1
ATOM 674 N N . PHE A 1 87 ? 4.149 -1.546 6.466 1.00 94.31 87 PHE A N 1
ATOM 675 C CA . PHE A 1 87 ? 4.925 -2.047 5.344 1.00 94.31 87 PHE A CA 1
ATOM 676 C C . PHE A 1 87 ? 5.943 -3.073 5.830 1.00 94.31 87 PHE A C 1
ATOM 678 O O . PHE A 1 87 ? 6.723 -2.788 6.730 1.00 94.31 87 PHE A O 1
ATOM 685 N N . PHE A 1 88 ? 5.963 -4.258 5.231 1.00 94.06 88 PHE A N 1
ATOM 686 C CA . PHE A 1 88 ? 6.868 -5.349 5.588 1.00 94.06 88 PHE A CA 1
ATOM 687 C C . PHE A 1 88 ? 7.786 -5.660 4.410 1.00 94.06 88 PHE A C 1
ATOM 689 O O . PHE A 1 88 ? 7.298 -6.028 3.341 1.00 94.06 88 PHE A O 1
ATOM 696 N N . GLY A 1 89 ? 9.100 -5.499 4.586 1.00 90.06 89 GLY A N 1
ATOM 697 C CA . GLY A 1 89 ? 10.084 -5.849 3.553 1.00 90.06 89 GLY A CA 1
ATOM 698 C C . GLY A 1 89 ? 9.850 -5.119 2.226 1.00 90.06 89 GLY A C 1
ATOM 699 O O . GLY A 1 89 ? 10.056 -5.676 1.152 1.00 90.06 89 GLY A O 1
ATOM 700 N N . VAL A 1 90 ? 9.314 -3.897 2.271 1.00 88.56 90 VAL A N 1
ATOM 701 C CA . VAL A 1 90 ? 9.049 -3.130 1.050 1.00 88.56 90 VAL A CA 1
ATOM 702 C C . VAL A 1 90 ? 10.376 -2.550 0.563 1.00 88.56 90 VAL A C 1
ATOM 704 O O . VAL A 1 90 ? 10.996 -1.782 1.303 1.00 88.56 90 VAL A O 1
ATOM 707 N N . PRO A 1 91 ? 10.838 -2.919 -0.643 1.00 73.94 91 PRO A N 1
ATOM 708 C CA . PRO A 1 91 ? 12.146 -2.508 -1.132 1.00 73.94 91 PRO A CA 1
ATOM 709 C C . PRO A 1 91 ? 12.181 -0.998 -1.374 1.00 73.94 91 PRO A C 1
ATOM 711 O O . PRO A 1 91 ? 11.349 -0.454 -2.098 1.00 73.94 91 PRO A O 1
ATOM 714 N N . SER A 1 92 ? 13.170 -0.309 -0.803 1.00 64.69 92 SER A N 1
ATOM 715 C CA . SER A 1 92 ? 13.384 1.124 -1.051 1.00 64.69 92 SER A CA 1
ATOM 716 C C . SER A 1 92 ? 14.302 1.404 -2.247 1.00 64.69 92 SER A C 1
ATOM 718 O O . SER A 1 92 ? 14.313 2.524 -2.748 1.00 64.69 92 SER A O 1
ATOM 720 N N . ASN A 1 93 ? 15.032 0.400 -2.752 1.00 62.06 93 ASN A N 1
ATOM 721 C CA . ASN A 1 93 ? 15.890 0.531 -3.941 1.00 62.06 93 ASN A CA 1
ATOM 722 C C . ASN A 1 93 ? 15.094 0.729 -5.240 1.00 62.06 93 ASN A C 1
ATOM 724 O O . ASN A 1 93 ? 15.669 1.124 -6.251 1.00 62.06 93 ASN A O 1
ATOM 728 N N . TYR A 1 94 ? 13.781 0.489 -5.210 1.00 67.81 94 TYR A N 1
ATOM 729 C CA . TYR A 1 94 ? 12.908 0.644 -6.369 1.00 67.81 94 TYR A CA 1
ATOM 730 C C . TYR A 1 94 ? 12.964 2.062 -6.960 1.00 67.81 94 TYR A C 1
ATOM 732 O O . TYR A 1 94 ? 12.956 2.232 -8.175 1.00 67.81 94 TYR A O 1
ATOM 740 N N . VAL A 1 95 ? 13.110 3.083 -6.105 1.00 67.44 95 VAL A N 1
ATOM 741 C CA . VAL A 1 95 ? 13.263 4.487 -6.525 1.00 67.44 95 VAL A CA 1
ATOM 742 C C . VAL A 1 95 ? 14.570 4.707 -7.288 1.00 67.44 95 VAL A C 1
ATOM 744 O O . VAL A 1 95 ? 14.575 5.393 -8.302 1.00 67.44 95 VAL A O 1
ATOM 747 N N . ARG A 1 96 ? 15.670 4.083 -6.857 1.00 70.25 96 ARG A N 1
ATOM 748 C CA . ARG A 1 96 ? 16.964 4.180 -7.547 1.00 70.25 96 ARG A CA 1
ATOM 749 C C . ARG A 1 96 ? 16.924 3.491 -8.909 1.00 70.25 96 ARG A C 1
ATOM 751 O O . ARG A 1 96 ? 17.448 4.014 -9.890 1.00 70.25 96 ARG A O 1
ATOM 758 N N . ASP A 1 97 ? 16.314 2.308 -8.967 1.00 74.56 97 ASP A N 1
ATOM 759 C CA . ASP A 1 97 ? 16.177 1.562 -10.217 1.00 74.56 97 ASP A CA 1
ATOM 760 C C . ASP A 1 97 ? 15.286 2.334 -11.210 1.00 74.56 97 ASP A C 1
ATOM 762 O O . ASP A 1 97 ? 15.619 2.409 -12.393 1.00 74.56 97 ASP A O 1
ATOM 766 N N . TYR A 1 98 ? 14.241 3.005 -10.712 1.00 79.56 98 TYR A N 1
ATOM 767 C CA . TYR A 1 98 ? 13.452 3.985 -11.460 1.00 79.56 98 TYR A CA 1
ATOM 768 C C . TYR A 1 98 ? 14.278 5.184 -11.947 1.00 79.56 98 TYR A C 1
ATOM 770 O O . TYR A 1 98 ? 14.261 5.460 -13.142 1.00 79.56 98 TYR A O 1
ATOM 778 N N . GLU A 1 99 ? 15.019 5.876 -11.072 1.00 78.06 99 GLU A N 1
ATOM 779 C CA . GLU A 1 99 ? 15.832 7.055 -11.429 1.00 78.06 99 GLU A CA 1
ATOM 780 C C . GLU A 1 99 ? 16.827 6.728 -12.558 1.00 78.06 99 GLU A C 1
ATOM 782 O O . GLU A 1 99 ? 17.002 7.504 -13.503 1.00 78.06 99 GLU A O 1
ATOM 787 N N . ARG A 1 100 ? 17.434 5.535 -12.504 1.00 80.81 100 ARG A N 1
ATOM 788 C CA . ARG A 1 100 ? 18.312 5.033 -13.565 1.00 80.81 100 ARG A CA 1
ATOM 789 C C . ARG A 1 100 ? 17.550 4.822 -14.873 1.00 80.81 100 ARG A C 1
ATOM 791 O O . ARG A 1 100 ? 17.925 5.373 -15.900 1.00 80.81 100 ARG A O 1
ATOM 798 N N . VAL A 1 101 ? 16.460 4.059 -14.842 1.00 80.38 101 VAL A N 1
ATOM 799 C CA . VAL A 1 101 ? 15.697 3.716 -16.051 1.00 80.38 101 VAL A CA 1
ATOM 800 C C . VAL A 1 101 ? 15.026 4.941 -16.680 1.00 80.38 101 VAL A C 1
ATOM 802 O O . VAL A 1 101 ? 14.966 5.029 -17.905 1.00 80.38 101 VAL A O 1
ATOM 805 N N . ALA A 1 102 ? 14.586 5.911 -15.879 1.00 78.00 102 ALA A N 1
ATOM 806 C CA . ALA A 1 102 ? 13.958 7.148 -16.340 1.00 78.00 102 ALA A CA 1
ATOM 807 C C . ALA A 1 102 ? 14.913 8.079 -17.107 1.00 78.00 102 ALA A C 1
ATOM 809 O O . ALA A 1 102 ? 14.452 8.895 -17.901 1.00 78.00 102 ALA A O 1
ATOM 810 N N . THR A 1 103 ? 16.225 7.961 -16.883 1.00 81.06 103 THR A N 1
ATOM 811 C CA . THR A 1 103 ? 17.247 8.799 -17.535 1.00 81.06 103 THR A CA 1
ATOM 812 C C . THR A 1 103 ? 17.952 8.107 -18.703 1.00 81.06 103 THR A C 1
ATOM 814 O O . THR A 1 103 ? 18.635 8.769 -19.481 1.00 81.06 103 THR A O 1
ATOM 817 N N . GLU A 1 104 ? 17.774 6.794 -18.862 1.00 81.56 104 GLU A N 1
ATOM 818 C CA . GLU A 1 104 ? 18.328 6.029 -19.980 1.00 81.56 104 GLU A CA 1
ATOM 819 C C . GLU A 1 104 ? 17.564 6.316 -21.286 1.00 81.56 104 GLU A C 1
ATOM 821 O O . GLU A 1 104 ? 16.356 6.065 -21.375 1.00 81.56 104 GLU A O 1
ATOM 826 N N . GLU A 1 105 ? 18.284 6.783 -22.313 1.00 75.06 105 GLU A N 1
ATOM 827 C CA . GLU A 1 105 ? 17.812 6.780 -23.702 1.00 75.06 105 GLU A CA 1
ATOM 828 C C . GLU A 1 105 ? 17.787 5.338 -24.218 1.00 75.06 105 GLU A C 1
ATOM 830 O O . GLU A 1 105 ? 18.796 4.632 -24.178 1.00 75.06 105 GLU A O 1
ATOM 835 N N . VAL A 1 106 ? 16.627 4.887 -24.693 1.00 77.81 106 VAL A N 1
ATOM 836 C CA . VAL A 1 106 ? 16.440 3.510 -25.155 1.00 77.81 106 VAL A CA 1
ATOM 837 C C . VAL A 1 106 ? 15.924 3.501 -26.583 1.00 77.81 106 VAL A C 1
ATOM 839 O O . VAL A 1 106 ? 14.987 4.218 -26.920 1.00 77.81 106 VAL A O 1
ATOM 842 N N . ASP A 1 107 ? 16.527 2.653 -27.415 1.00 77.69 107 ASP A N 1
ATOM 843 C CA . ASP A 1 107 ? 15.988 2.315 -28.727 1.00 77.69 107 ASP A CA 1
ATOM 844 C C . ASP A 1 107 ? 14.799 1.355 -28.563 1.00 77.69 107 ASP A C 1
ATOM 846 O O . ASP A 1 107 ? 14.965 0.153 -28.331 1.00 77.69 107 ASP A O 1
ATOM 850 N N . ASP A 1 108 ? 13.586 1.895 -28.681 1.00 69.69 108 ASP A N 1
ATOM 851 C CA . ASP A 1 108 ? 12.334 1.141 -28.570 1.00 69.69 108 ASP A CA 1
ATOM 852 C C . ASP A 1 108 ? 12.239 -0.024 -29.567 1.00 69.69 108 ASP A C 1
ATOM 854 O O . ASP A 1 108 ? 11.553 -1.015 -29.280 1.00 69.69 108 ASP A O 1
ATOM 858 N N . ALA A 1 109 ? 12.932 0.059 -30.711 1.00 72.88 109 ALA A N 1
ATOM 859 C CA . ALA A 1 109 ? 12.957 -0.996 -31.723 1.00 72.88 109 ALA A CA 1
ATOM 860 C C . ALA A 1 109 ? 13.837 -2.191 -31.313 1.00 72.88 109 ALA A C 1
ATOM 862 O O . ALA A 1 109 ? 13.623 -3.304 -31.797 1.00 72.88 109 ALA A O 1
ATOM 863 N N . ALA A 1 110 ? 14.784 -1.986 -30.391 1.00 79.12 110 ALA A N 1
ATOM 864 C CA . ALA A 1 110 ? 15.657 -3.031 -29.859 1.00 79.12 110 ALA A CA 1
ATOM 865 C C . ALA A 1 110 ? 15.047 -3.775 -28.653 1.00 79.12 110 ALA A C 1
ATOM 867 O O . ALA A 1 110 ? 15.572 -4.811 -28.235 1.00 79.12 110 ALA A O 1
ATOM 868 N N . GLN A 1 111 ? 13.942 -3.279 -28.082 1.00 81.75 111 GLN A N 1
ATOM 869 C CA . GLN A 1 111 ? 13.320 -3.884 -26.906 1.00 81.75 111 GLN A CA 1
ATOM 870 C C . GLN A 1 111 ? 12.356 -5.023 -27.249 1.00 81.75 111 GLN A C 1
ATOM 872 O O . GLN A 1 111 ? 11.402 -4.872 -28.024 1.00 81.75 111 GLN A O 1
ATOM 877 N N . THR A 1 112 ? 12.533 -6.148 -26.556 1.00 85.69 112 THR A N 1
ATOM 878 C CA . THR A 1 112 ? 11.526 -7.214 -26.530 1.00 85.69 112 THR A CA 1
ATOM 879 C C . THR A 1 112 ? 10.234 -6.718 -25.859 1.00 85.69 112 THR A C 1
ATOM 881 O O . THR A 1 112 ? 10.283 -5.804 -25.030 1.00 85.69 112 THR A O 1
ATOM 884 N N . PRO A 1 113 ? 9.063 -7.307 -26.170 1.00 83.00 113 PRO A N 1
ATOM 885 C CA . PRO A 1 113 ? 7.804 -6.961 -25.505 1.00 83.00 113 PRO A CA 1
ATOM 886 C C . PRO A 1 113 ? 7.877 -7.024 -23.972 1.00 83.00 113 PRO A C 1
ATOM 888 O O . PRO A 1 113 ? 7.428 -6.092 -23.312 1.00 83.00 113 PRO A O 1
ATOM 891 N N . LEU A 1 114 ? 8.526 -8.056 -23.421 1.00 81.94 114 LEU A N 1
ATOM 892 C CA . LEU A 1 114 ? 8.735 -8.211 -21.980 1.00 81.94 114 LEU A CA 1
ATOM 893 C C . LEU A 1 114 ? 9.582 -7.074 -21.389 1.00 81.94 114 LEU A C 1
ATOM 895 O O . LEU A 1 114 ? 9.221 -6.503 -20.366 1.00 81.94 114 LEU A O 1
ATOM 899 N N . MET A 1 115 ? 10.688 -6.697 -22.041 1.00 83.31 115 MET A N 1
ATOM 900 C CA . MET A 1 115 ? 11.524 -5.581 -21.574 1.00 83.31 115 MET A CA 1
ATOM 901 C C . MET A 1 115 ? 10.759 -4.256 -21.561 1.00 83.31 115 MET A C 1
ATOM 903 O O . MET A 1 115 ? 10.937 -3.458 -20.642 1.00 83.31 115 MET A O 1
ATOM 907 N N . ARG A 1 116 ? 9.897 -4.037 -22.559 1.00 83.94 116 ARG A N 1
ATOM 908 C CA . ARG A 1 116 ? 9.051 -2.843 -22.639 1.00 83.94 116 ARG A CA 1
ATOM 909 C C . ARG A 1 116 ? 8.018 -2.814 -21.513 1.00 83.94 116 ARG A C 1
ATOM 911 O O . ARG A 1 116 ? 7.882 -1.782 -20.864 1.00 83.94 116 ARG A O 1
ATOM 918 N N . ALA A 1 117 ? 7.357 -3.941 -21.243 1.00 83.50 117 ALA A N 1
ATOM 919 C CA . ALA A 1 117 ? 6.403 -4.069 -20.140 1.00 83.50 117 ALA A CA 1
ATOM 920 C C . ALA A 1 117 ? 7.074 -3.831 -18.776 1.00 83.50 117 ALA A C 1
ATOM 922 O O . ALA A 1 117 ? 6.633 -2.975 -18.014 1.00 83.50 117 ALA A O 1
ATOM 923 N N . LEU A 1 118 ? 8.214 -4.483 -18.515 1.00 84.44 118 LEU A N 1
ATOM 924 C CA . LEU A 1 118 ? 8.982 -4.289 -17.278 1.00 84.44 118 LEU A CA 1
ATOM 925 C C . LEU A 1 118 ? 9.458 -2.840 -17.106 1.00 84.44 118 LEU A C 1
ATOM 927 O O . LEU A 1 118 ? 9.421 -2.304 -15.998 1.00 84.44 118 LEU A O 1
ATOM 931 N N . ARG A 1 119 ? 9.899 -2.190 -18.193 1.00 86.12 119 ARG A N 1
ATOM 932 C CA . ARG A 1 119 ? 10.279 -0.770 -18.171 1.00 86.12 119 ARG A CA 1
ATOM 933 C C . ARG A 1 119 ? 9.076 0.113 -17.853 1.00 86.12 119 ARG A C 1
ATOM 935 O O . ARG A 1 119 ? 9.202 1.001 -17.016 1.00 86.12 119 ARG A O 1
ATOM 942 N N . GLN A 1 120 ? 7.932 -0.126 -18.490 1.00 87.75 120 GLN A N 1
ATOM 943 C CA . GLN A 1 120 ? 6.703 0.622 -18.229 1.00 87.75 120 GLN A CA 1
ATOM 944 C C . GLN A 1 120 ? 6.268 0.488 -16.765 1.00 87.75 120 GLN A C 1
ATOM 946 O O . GLN A 1 120 ? 5.992 1.502 -16.124 1.00 87.75 120 GLN A O 1
ATOM 951 N N . ASP A 1 121 ? 6.283 -0.727 -16.216 1.00 89.12 121 ASP A N 1
ATOM 952 C CA . ASP A 1 121 ? 5.948 -0.971 -14.813 1.00 89.12 121 ASP A CA 1
ATOM 953 C C . ASP A 1 121 ? 6.911 -0.250 -13.867 1.00 89.12 121 ASP A C 1
ATOM 955 O O . ASP A 1 121 ? 6.467 0.402 -12.923 1.00 89.12 121 ASP A O 1
ATOM 959 N N . LEU A 1 122 ? 8.217 -0.297 -14.146 1.00 88.81 122 LEU A N 1
ATOM 960 C CA . LEU A 1 122 ? 9.226 0.404 -13.352 1.00 88.81 122 LEU A CA 1
ATOM 961 C C . LEU A 1 122 ? 9.050 1.926 -13.386 1.00 88.81 122 LEU A C 1
ATOM 963 O O . LEU A 1 122 ? 9.191 2.581 -12.353 1.00 88.81 122 LEU A O 1
ATOM 967 N N . LEU A 1 123 ? 8.702 2.491 -14.544 1.00 90.31 123 LEU A N 1
ATOM 968 C CA . LEU A 1 123 ? 8.418 3.921 -14.684 1.00 90.31 123 LEU A CA 1
ATOM 969 C C . LEU A 1 123 ? 7.150 4.326 -13.922 1.00 90.31 123 LEU A C 1
ATOM 971 O O . LEU A 1 123 ? 7.163 5.311 -13.177 1.00 90.31 123 LEU A O 1
ATOM 975 N N . PHE A 1 124 ? 6.068 3.561 -14.065 1.00 92.69 124 PHE A N 1
ATOM 976 C CA . PHE A 1 124 ? 4.800 3.831 -13.388 1.00 92.69 124 PHE A CA 1
ATOM 977 C C . PHE A 1 124 ? 4.925 3.692 -11.865 1.00 92.69 124 PHE A C 1
ATOM 979 O O . PHE A 1 124 ? 4.638 4.629 -11.113 1.00 92.69 124 PHE A O 1
ATOM 986 N N . LEU A 1 125 ? 5.393 2.538 -11.388 1.00 91.81 125 LEU A N 1
ATOM 987 C CA . LEU A 1 125 ? 5.528 2.277 -9.958 1.00 91.81 125 LEU A CA 1
ATOM 988 C C . LEU A 1 125 ? 6.582 3.198 -9.336 1.00 91.81 125 LEU A C 1
ATOM 990 O O . LEU A 1 125 ? 6.386 3.680 -8.223 1.00 91.81 125 LEU A O 1
ATOM 994 N N . GLY A 1 126 ? 7.662 3.499 -10.058 1.00 90.31 126 GLY A N 1
ATOM 995 C CA . GLY A 1 126 ? 8.737 4.361 -9.582 1.00 90.31 126 GLY A CA 1
ATOM 996 C C . GLY A 1 126 ? 8.279 5.798 -9.379 1.00 90.31 126 GLY A C 1
ATOM 997 O O . GLY A 1 126 ? 8.390 6.325 -8.272 1.00 90.31 126 GLY A O 1
ATOM 998 N N . SER A 1 127 ? 7.684 6.403 -10.410 1.00 91.25 127 SER A N 1
ATOM 999 C CA . SER A 1 127 ? 7.182 7.783 -10.344 1.00 91.25 127 SER A CA 1
ATOM 1000 C C . SER A 1 127 ? 6.111 7.966 -9.263 1.00 91.25 127 SER A C 1
ATOM 1002 O O . SER A 1 127 ? 6.160 8.926 -8.493 1.00 91.25 127 SER A O 1
ATOM 1004 N N . THR A 1 128 ? 5.179 7.020 -9.136 1.00 93.56 128 THR A N 1
ATOM 1005 C CA . THR A 1 128 ? 4.128 7.077 -8.108 1.00 93.56 128 THR A CA 1
ATOM 1006 C C . THR A 1 128 ? 4.664 6.836 -6.691 1.00 93.56 128 THR A C 1
ATOM 1008 O O . THR A 1 128 ? 4.193 7.472 -5.749 1.00 93.56 128 THR A O 1
ATOM 1011 N N . ASN A 1 129 ? 5.684 5.989 -6.509 1.00 92.12 129 ASN A N 1
ATOM 1012 C CA . ASN A 1 129 ? 6.327 5.794 -5.202 1.00 92.12 129 ASN A CA 1
ATOM 1013 C C . ASN A 1 129 ? 7.168 7.008 -4.778 1.00 92.12 129 ASN A C 1
ATOM 1015 O O . ASN A 1 129 ? 7.126 7.371 -3.604 1.00 92.12 129 ASN A O 1
ATOM 1019 N N . VAL A 1 130 ? 7.876 7.655 -5.714 1.00 88.94 130 VAL A N 1
ATOM 1020 C CA . VAL A 1 130 ? 8.556 8.941 -5.464 1.00 88.94 130 VAL A CA 1
ATOM 1021 C C . VAL A 1 130 ? 7.539 9.981 -5.024 1.00 88.94 130 VAL A C 1
ATOM 1023 O O . VAL A 1 130 ? 7.711 10.614 -3.986 1.00 88.94 130 VAL A O 1
ATOM 1026 N N . LYS A 1 131 ? 6.425 10.086 -5.754 1.00 91.06 131 LYS A N 1
ATOM 1027 C CA . LYS A 1 131 ? 5.346 11.010 -5.417 1.00 91.06 131 LYS A CA 1
ATOM 1028 C C . LYS A 1 131 ? 4.762 10.759 -4.030 1.00 91.06 131 LYS A C 1
ATOM 1030 O O . LYS A 1 131 ? 4.500 11.715 -3.306 1.00 91.06 131 LYS A O 1
ATOM 1035 N N . PHE A 1 132 ? 4.579 9.494 -3.649 1.00 91.56 132 PHE A N 1
ATOM 1036 C CA . PHE A 1 132 ? 4.132 9.138 -2.304 1.00 91.56 132 PHE A CA 1
ATOM 1037 C C . PHE A 1 132 ? 5.055 9.729 -1.232 1.00 91.56 132 PHE A C 1
ATOM 1039 O O . PHE A 1 132 ? 4.581 10.332 -0.268 1.00 91.56 132 PHE A O 1
ATOM 1046 N N . ASP A 1 133 ? 6.368 9.589 -1.415 1.00 87.81 133 ASP A N 1
ATOM 1047 C CA . ASP A 1 133 ? 7.360 10.079 -0.460 1.00 87.81 133 ASP A CA 1
ATOM 1048 C C . ASP A 1 133 ? 7.444 11.621 -0.466 1.00 87.81 133 ASP A C 1
ATOM 1050 O O . ASP A 1 133 ? 7.387 12.243 0.597 1.00 87.81 133 ASP A O 1
ATOM 1054 N N . GLU A 1 134 ? 7.496 12.254 -1.644 1.00 88.44 134 GLU A N 1
ATOM 1055 C CA . GLU A 1 134 ? 7.605 13.715 -1.804 1.00 88.44 134 GLU A CA 1
ATOM 1056 C C . GLU A 1 134 ? 6.362 14.480 -1.330 1.00 88.44 134 GLU A C 1
ATOM 1058 O O . GLU A 1 134 ? 6.481 15.581 -0.792 1.00 88.44 134 GLU A O 1
ATOM 1063 N N . ALA A 1 135 ? 5.170 13.892 -1.462 1.00 90.19 135 ALA A N 1
ATOM 1064 C CA . ALA A 1 135 ? 3.931 14.469 -0.941 1.00 90.19 135 ALA A CA 1
ATOM 1065 C C . ALA A 1 135 ? 3.806 14.355 0.595 1.00 90.19 135 ALA A C 1
ATOM 1067 O O . ALA A 1 135 ? 2.801 14.779 1.168 1.00 90.19 135 ALA A O 1
ATOM 1068 N N . GLY A 1 136 ? 4.800 13.778 1.284 1.00 90.12 136 GLY A N 1
ATOM 1069 C CA . GLY A 1 136 ? 4.792 13.626 2.741 1.00 90.12 136 GLY A CA 1
ATOM 1070 C C . GLY A 1 136 ? 3.776 12.596 3.246 1.00 90.12 136 GLY A C 1
ATOM 1071 O O . GLY A 1 136 ? 3.449 12.583 4.438 1.00 90.12 136 GLY A O 1
ATOM 1072 N N . LEU A 1 137 ? 3.291 11.710 2.367 1.00 91.50 137 LEU A N 1
ATOM 1073 C CA . LEU A 1 137 ? 2.298 10.688 2.702 1.00 91.50 137 LEU A CA 1
ATOM 1074 C C . LEU A 1 137 ? 2.766 9.689 3.772 1.00 91.50 137 LEU A C 1
ATOM 1076 O O . LEU A 1 137 ? 1.931 9.318 4.601 1.00 91.50 137 LEU A O 1
ATOM 1080 N N . PRO A 1 138 ? 4.061 9.303 3.870 1.00 90.56 138 PRO A N 1
ATOM 1081 C CA . PRO A 1 138 ? 4.532 8.491 4.986 1.00 90.56 138 PRO A CA 1
ATOM 1082 C C . PRO A 1 138 ? 4.190 9.098 6.350 1.00 90.56 138 PRO A C 1
ATOM 1084 O O . PRO A 1 138 ? 3.733 8.388 7.244 1.00 90.56 138 PRO A O 1
ATOM 1087 N N . VAL A 1 139 ? 4.366 10.415 6.491 1.00 88.50 139 VAL A N 1
ATOM 1088 C CA . VAL A 1 139 ? 4.093 11.145 7.735 1.00 88.50 139 VAL A CA 1
ATOM 1089 C C . VAL A 1 139 ? 2.591 11.345 7.916 1.00 88.50 139 VAL A C 1
ATOM 1091 O O . VAL A 1 139 ? 2.073 11.046 8.994 1.00 88.50 139 VAL A O 1
ATOM 1094 N N . LYS A 1 140 ? 1.881 11.781 6.861 1.00 89.69 140 LYS A N 1
ATOM 1095 C CA . LYS A 1 140 ? 0.417 11.964 6.877 1.00 89.69 140 LYS A CA 1
ATOM 1096 C C . LYS A 1 140 ? -0.295 10.696 7.355 1.00 89.69 140 LYS A C 1
ATOM 1098 O O . LYS A 1 140 ? -1.135 10.762 8.246 1.00 89.69 140 LYS A O 1
ATOM 1103 N N . TYR A 1 141 ? 0.096 9.545 6.811 1.00 90.56 141 TYR A N 1
ATOM 1104 C CA . TYR A 1 141 ? -0.504 8.243 7.101 1.00 90.56 141 TYR A CA 1
ATOM 1105 C C . TYR A 1 141 ? 0.239 7.440 8.167 1.00 90.56 141 TYR A C 1
ATOM 1107 O O . TYR A 1 141 ? -0.020 6.248 8.310 1.00 90.56 141 TYR A O 1
ATOM 1115 N N . ARG A 1 142 ? 1.169 8.056 8.911 1.00 91.00 142 ARG A N 1
ATOM 1116 C CA . ARG A 1 142 ? 1.869 7.434 10.052 1.00 91.00 142 ARG A CA 1
ATOM 1117 C C . ARG A 1 142 ? 2.430 6.043 9.719 1.00 91.00 142 ARG A C 1
ATOM 1119 O O . ARG A 1 142 ? 2.230 5.083 10.469 1.00 91.00 142 ARG A O 1
ATOM 1126 N N . CYS A 1 143 ? 3.042 5.931 8.546 1.00 92.06 143 CYS A N 1
ATOM 1127 C CA . CYS A 1 143 ? 3.459 4.666 7.962 1.00 92.06 143 CYS A CA 1
ATOM 1128 C C . CYS A 1 143 ? 4.572 4.026 8.784 1.00 92.06 143 CYS A C 1
ATOM 1130 O O . CYS A 1 143 ? 5.585 4.673 9.006 1.00 92.06 143 CYS A O 1
ATOM 1132 N N . GLN A 1 144 ? 4.422 2.754 9.152 1.00 91.75 144 GLN A N 1
ATOM 1133 C CA . GLN A 1 144 ? 5.438 1.976 9.864 1.00 91.75 144 GLN A CA 1
ATOM 1134 C C . GLN A 1 144 ? 6.059 0.911 8.965 1.00 91.75 144 GLN A C 1
ATOM 1136 O O . GLN A 1 144 ? 5.355 0.203 8.252 1.00 91.75 144 GLN A O 1
ATOM 1141 N N . TYR A 1 145 ? 7.378 0.766 9.039 1.00 91.19 145 TYR A N 1
ATOM 1142 C CA . TYR A 1 145 ? 8.186 -0.088 8.180 1.00 91.19 145 TYR A CA 1
ATOM 1143 C C . TYR A 1 145 ? 8.879 -1.172 9.001 1.00 91.19 145 TYR A C 1
ATOM 1145 O O . TYR A 1 145 ? 9.791 -0.905 9.782 1.00 91.19 145 TYR A O 1
ATOM 1153 N N . PHE A 1 146 ? 8.482 -2.416 8.789 1.00 92.38 146 PHE A N 1
ATOM 1154 C CA . PHE A 1 146 ? 9.164 -3.588 9.304 1.00 92.38 146 PHE A CA 1
ATOM 1155 C C . PHE A 1 146 ? 10.221 -4.031 8.303 1.00 92.38 146 PHE A C 1
ATOM 1157 O O . PHE A 1 146 ? 9.915 -4.326 7.146 1.00 92.38 146 PHE A O 1
ATOM 1164 N N . LEU A 1 147 ? 11.465 -4.067 8.762 1.00 88.25 147 LEU A N 1
ATOM 1165 C CA . LEU A 1 147 ? 12.628 -4.422 7.962 1.00 88.25 147 LEU A CA 1
ATOM 1166 C C . LEU A 1 147 ? 13.121 -5.803 8.374 1.00 88.25 147 LEU A C 1
ATOM 1168 O O . LEU A 1 147 ? 13.121 -6.147 9.557 1.00 88.25 147 LEU A O 1
ATOM 1172 N N . GLU A 1 148 ? 13.549 -6.583 7.396 1.00 85.38 148 GLU A N 1
ATOM 1173 C CA . GLU A 1 148 ? 14.168 -7.881 7.627 1.00 85.38 148 GLU A CA 1
ATOM 1174 C C . GLU A 1 148 ? 15.532 -7.767 8.328 1.00 85.38 148 GLU A C 1
ATOM 1176 O O . GLU A 1 148 ? 16.202 -6.723 8.325 1.00 85.38 148 GLU A O 1
ATOM 1181 N N . SER A 1 149 ? 15.972 -8.867 8.936 1.00 78.38 149 SER A N 1
ATOM 1182 C CA . SER A 1 149 ? 17.368 -9.003 9.329 1.00 78.38 149 SER A CA 1
ATOM 1183 C C . SER A 1 149 ? 18.200 -9.178 8.063 1.00 78.38 149 SER A C 1
ATOM 1185 O O . SER A 1 149 ? 18.020 -10.163 7.354 1.00 78.38 149 SER A O 1
ATOM 1187 N N . ALA A 1 150 ? 19.110 -8.243 7.798 1.00 57.59 150 ALA A N 1
ATOM 1188 C CA . ALA A 1 150 ? 20.098 -8.355 6.732 1.00 57.59 150 ALA A CA 1
ATOM 1189 C C . ALA A 1 150 ? 20.750 -9.746 6.743 1.00 57.59 150 ALA A C 1
ATOM 1191 O O . ALA A 1 150 ? 21.449 -10.096 7.696 1.00 57.59 150 ALA A O 1
ATOM 1192 N N . GLY A 1 151 ? 20.449 -10.566 5.738 1.00 46.59 151 GLY A N 1
ATOM 1193 C CA . GLY A 1 151 ? 20.848 -11.970 5.758 1.00 46.59 151 GLY A CA 1
ATOM 1194 C C . GLY A 1 151 ? 20.373 -12.834 4.593 1.00 46.59 151 GLY A C 1
ATOM 1195 O O . GLY A 1 151 ? 20.924 -13.919 4.422 1.00 46.59 151 GLY A O 1
ATOM 1196 N N . GLU A 1 152 ? 19.419 -12.397 3.763 1.00 43.19 152 GLU A N 1
ATOM 1197 C CA . GLU A 1 152 ? 19.104 -13.132 2.532 1.00 43.19 152 GLU A CA 1
ATOM 1198 C C . GLU A 1 152 ? 20.093 -12.777 1.410 1.00 43.19 152 GLU A C 1
ATOM 1200 O O . GLU A 1 152 ? 20.302 -11.615 1.054 1.00 43.19 152 GLU A O 1
ATOM 1205 N N . VAL A 1 153 ? 20.733 -13.811 0.855 1.00 37.97 153 VAL A N 1
ATOM 1206 C CA . VAL A 1 153 ? 21.651 -13.716 -0.286 1.00 37.97 153 VAL A CA 1
ATOM 1207 C C . VAL A 1 153 ? 20.902 -13.095 -1.469 1.00 37.97 153 VAL A C 1
ATOM 1209 O O . VAL A 1 153 ? 20.046 -13.739 -2.065 1.00 37.97 153 VAL A O 1
ATOM 1212 N N . GLY A 1 154 ? 21.231 -11.844 -1.801 1.00 41.38 154 GLY A N 1
ATOM 1213 C CA . GLY A 1 154 ? 20.629 -11.098 -2.913 1.00 41.38 154 GLY A CA 1
ATOM 1214 C C . GLY A 1 154 ? 19.966 -9.774 -2.520 1.00 41.38 154 GLY A C 1
ATOM 1215 O O . GLY A 1 154 ? 19.777 -8.934 -3.396 1.00 41.38 154 GLY A O 1
ATOM 1216 N N . MET A 1 155 ? 19.688 -9.537 -1.232 1.00 44.53 155 MET A N 1
ATOM 1217 C CA . MET A 1 155 ? 19.231 -8.231 -0.739 1.00 44.53 155 MET A CA 1
ATOM 1218 C C . MET A 1 155 ? 20.335 -7.547 0.072 1.00 44.53 155 MET A C 1
ATOM 1220 O O . MET A 1 155 ? 20.819 -8.064 1.079 1.00 44.53 155 MET A O 1
ATOM 1224 N N . ARG A 1 156 ? 20.782 -6.381 -0.407 1.00 52.28 156 ARG A N 1
ATOM 1225 C CA . ARG A 1 156 ? 21.786 -5.556 0.276 1.00 52.28 156 ARG A CA 1
ATOM 1226 C C . ARG A 1 156 ? 21.136 -4.826 1.448 1.00 52.28 156 ARG A C 1
ATOM 1228 O O . ARG A 1 156 ? 20.002 -4.371 1.331 1.00 52.28 156 ARG A O 1
ATOM 1235 N N . GLU A 1 157 ? 21.888 -4.635 2.531 1.00 49.38 157 GLU A N 1
ATOM 1236 C CA . GLU A 1 157 ? 21.532 -3.641 3.545 1.00 49.38 157 GLU A CA 1
ATOM 1237 C C . GLU A 1 157 ? 21.222 -2.286 2.890 1.00 49.38 157 GLU A C 1
ATOM 1239 O O . GLU A 1 157 ? 21.928 -1.842 1.976 1.00 49.38 157 GLU A O 1
ATOM 1244 N N . LEU A 1 158 ? 20.138 -1.654 3.349 1.00 50.12 158 LEU A N 1
ATOM 1245 C CA . LEU A 1 158 ? 19.780 -0.301 2.935 1.00 50.12 158 LEU A CA 1
ATOM 1246 C C . LEU A 1 158 ? 20.927 0.639 3.304 1.00 50.12 158 LEU A C 1
ATOM 1248 O O . LEU A 1 158 ? 21.372 0.650 4.454 1.00 50.12 158 LEU A O 1
ATOM 1252 N N . GLU A 1 159 ? 21.402 1.424 2.341 1.00 52.69 159 GLU A N 1
ATOM 1253 C CA . GLU A 1 159 ? 22.425 2.428 2.616 1.00 52.69 159 GLU A CA 1
ATOM 1254 C C . GLU A 1 159 ? 21.863 3.526 3.521 1.00 52.69 159 GLU A C 1
ATOM 1256 O O . GLU A 1 159 ? 20.667 3.824 3.526 1.00 52.69 159 GLU A O 1
ATOM 1261 N N . GLU A 1 160 ? 22.744 4.171 4.281 1.00 44.22 160 GLU A N 1
ATOM 1262 C CA . GLU A 1 160 ? 22.378 5.213 5.243 1.00 44.22 160 GLU A CA 1
ATOM 1263 C C . GLU A 1 160 ? 21.568 6.356 4.596 1.00 44.22 160 GLU A C 1
ATOM 1265 O O . GLU A 1 160 ? 20.636 6.876 5.205 1.00 44.22 160 GLU A O 1
A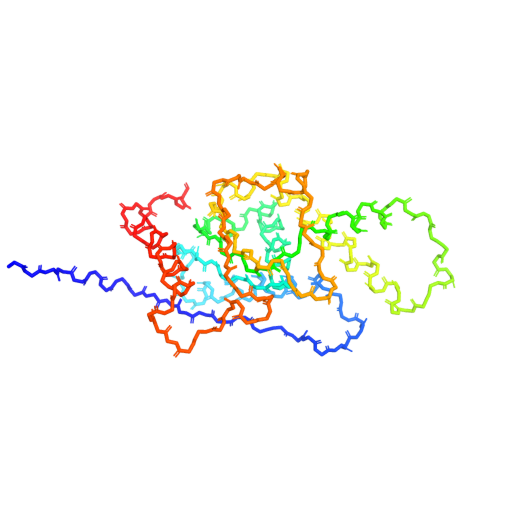TOM 1270 N N . GLY A 1 161 ? 21.827 6.669 3.320 1.00 48.91 161 GLY A N 1
ATOM 1271 C CA . GLY A 1 161 ? 21.050 7.637 2.536 1.00 48.91 161 GLY A CA 1
ATOM 1272 C C . GLY A 1 161 ? 19.638 7.172 2.148 1.00 48.91 161 GLY A C 1
ATOM 1273 O O . GLY A 1 161 ? 18.719 7.986 2.102 1.00 48.91 161 GLY A O 1
ATOM 1274 N N . GLU A 1 162 ? 19.429 5.872 1.920 1.00 52.44 162 GLU A N 1
ATOM 1275 C CA . GLU A 1 162 ? 18.104 5.278 1.659 1.00 52.44 162 GLU A CA 1
ATOM 1276 C C . GLU A 1 162 ? 17.290 5.220 2.958 1.00 52.44 162 GLU A C 1
ATOM 1278 O O . GLU A 1 162 ? 16.093 5.513 2.988 1.00 52.44 162 GLU A O 1
ATOM 1283 N N . LEU A 1 163 ? 17.970 4.931 4.071 1.00 52.66 163 LEU A N 1
ATOM 1284 C CA . LEU A 1 163 ? 17.392 5.026 5.402 1.00 52.66 163 LEU A CA 1
ATOM 1285 C C . LEU A 1 163 ? 17.044 6.480 5.760 1.00 52.66 163 LEU A C 1
ATOM 1287 O O . LEU A 1 163 ? 16.002 6.698 6.372 1.00 52.66 163 LEU A O 1
ATOM 1291 N N . ALA A 1 164 ? 17.842 7.470 5.370 1.00 50.34 164 ALA A N 1
ATOM 1292 C CA . ALA A 1 164 ? 17.575 8.875 5.679 1.00 50.34 164 ALA A CA 1
ATOM 1293 C C . ALA A 1 164 ? 16.304 9.431 5.004 1.00 50.34 164 ALA A C 1
ATOM 1295 O O . ALA A 1 164 ? 15.700 10.360 5.535 1.00 50.34 164 ALA A O 1
ATOM 1296 N N . ARG A 1 165 ? 15.870 8.853 3.870 1.00 52.06 165 ARG A N 1
ATOM 1297 C CA . ARG A 1 165 ? 14.630 9.244 3.163 1.00 52.06 165 ARG A CA 1
ATOM 1298 C C . ARG A 1 165 ? 13.352 8.756 3.854 1.00 52.06 165 ARG A C 1
ATOM 1300 O O . ARG A 1 165 ? 12.274 9.281 3.602 1.00 52.06 165 ARG A O 1
ATOM 1307 N N . LEU A 1 166 ? 13.464 7.760 4.726 1.00 50.16 166 LEU A N 1
ATOM 1308 C CA . LEU A 1 166 ? 12.343 7.224 5.491 1.00 50.16 166 LEU A CA 1
ATOM 1309 C C . LEU A 1 166 ? 12.359 7.825 6.906 1.00 50.16 166 LEU A C 1
ATOM 1311 O O . LEU A 1 166 ? 13.416 7.786 7.545 1.00 50.16 166 LEU A O 1
ATOM 1315 N N . PRO A 1 167 ? 11.221 8.303 7.446 1.00 52.78 167 PRO A N 1
ATOM 1316 C CA . PRO A 1 167 ? 11.152 8.821 8.811 1.00 52.78 167 PRO A CA 1
ATOM 1317 C C . PRO A 1 167 ? 11.766 7.824 9.807 1.00 52.78 167 PRO A C 1
ATOM 1319 O O . PRO A 1 167 ? 11.360 6.664 9.888 1.00 52.78 167 PRO A O 1
ATOM 1322 N N . SER A 1 168 ? 12.800 8.244 10.543 1.00 48.75 168 SER A N 1
ATOM 1323 C CA . SER A 1 168 ? 13.597 7.355 11.406 1.00 48.75 168 SER A CA 1
ATOM 1324 C C . SER A 1 168 ? 12.813 6.767 12.583 1.00 48.75 168 SER A C 1
ATOM 1326 O O . SER A 1 168 ? 13.227 5.754 13.143 1.00 48.75 168 SER A O 1
ATOM 1328 N N . GLN A 1 169 ? 11.677 7.372 12.938 1.00 50.91 169 GLN A N 1
ATOM 1329 C CA . GLN A 1 169 ? 10.847 6.973 14.077 1.00 50.91 169 GLN A CA 1
ATOM 1330 C C . GLN A 1 169 ? 9.907 5.799 13.773 1.00 50.91 169 GLN A C 1
ATOM 1332 O O . GLN A 1 169 ? 9.372 5.200 14.702 1.00 50.91 169 GLN A O 1
ATOM 1337 N N . ASP A 1 170 ? 9.759 5.424 12.501 1.00 68.56 170 ASP A N 1
ATOM 1338 C CA . ASP A 1 170 ? 8.738 4.472 12.069 1.00 68.56 170 ASP A CA 1
ATOM 1339 C C . ASP A 1 170 ? 9.315 3.140 11.561 1.00 68.56 170 ASP A C 1
ATOM 1341 O O . ASP A 1 170 ? 8.639 2.392 10.860 1.00 68.56 170 ASP A O 1
ATOM 1345 N N . LYS A 1 171 ? 10.570 2.814 11.897 1.00 82.06 171 LYS A N 1
ATOM 1346 C CA . LYS A 1 171 ? 11.237 1.584 11.438 1.00 82.06 171 LYS A CA 1
ATOM 1347 C C . LYS A 1 171 ? 11.418 0.568 12.548 1.00 82.06 171 LYS A C 1
ATOM 1349 O O . LYS A 1 171 ? 11.914 0.880 13.628 1.00 82.06 171 LYS A O 1
ATOM 1354 N N . VAL A 1 172 ? 11.123 -0.686 12.234 1.00 87.69 172 VAL A N 1
ATOM 1355 C CA . VAL A 1 172 ? 11.233 -1.808 13.157 1.00 87.69 172 VAL A CA 1
ATOM 1356 C C . VAL A 1 172 ? 11.991 -2.950 12.490 1.00 87.69 172 VAL A C 1
ATOM 1358 O O . VAL A 1 172 ? 11.478 -3.607 11.592 1.00 87.69 172 VAL A O 1
ATOM 1361 N N . LYS A 1 173 ? 13.218 -3.226 12.943 1.00 88.19 173 LYS A N 1
ATOM 1362 C CA . LYS A 1 173 ? 13.980 -4.389 12.464 1.00 88.19 173 LYS A CA 1
ATOM 1363 C C . LYS A 1 173 ? 13.473 -5.667 13.140 1.00 88.19 173 LYS A C 1
ATOM 1365 O O . LYS A 1 173 ? 13.374 -5.729 14.373 1.00 88.19 173 LYS A O 1
ATOM 1370 N N . LEU A 1 174 ? 13.150 -6.666 12.328 1.00 90.25 174 LEU A N 1
ATOM 1371 C CA . LEU A 1 174 ? 12.773 -8.014 12.743 1.00 90.25 174 LEU A CA 1
ATOM 1372 C C . LEU A 1 174 ? 13.983 -8.953 12.640 1.00 90.25 174 LEU A C 1
ATOM 1374 O O . LEU A 1 174 ? 14.968 -8.652 11.968 1.00 90.25 174 LEU A O 1
ATOM 1378 N N . SER A 1 175 ? 13.920 -10.087 13.332 1.00 89.12 175 SER A N 1
ATOM 1379 C CA . SER A 1 175 ? 14.974 -11.114 13.334 1.00 89.12 175 SER A CA 1
ATOM 1380 C C . SER A 1 175 ? 14.890 -12.103 12.164 1.00 89.12 175 SER A C 1
ATOM 1382 O O . SER A 1 175 ? 15.712 -13.011 12.068 1.00 89.12 175 SER A O 1
ATOM 1384 N N . LYS A 1 176 ? 13.880 -11.953 11.301 1.00 87.19 176 LYS A N 1
ATOM 1385 C CA . LYS A 1 176 ? 13.568 -12.849 10.181 1.00 87.19 176 LYS A CA 1
ATOM 1386 C C . LYS A 1 176 ? 13.952 -12.227 8.836 1.00 87.19 176 LYS A C 1
ATOM 1388 O O . LYS A 1 176 ? 13.946 -11.004 8.706 1.00 87.19 176 LYS A O 1
ATOM 1393 N N . GLY A 1 177 ? 14.222 -13.083 7.848 1.00 85.44 177 GLY A N 1
ATOM 1394 C CA . GLY A 1 177 ? 14.378 -12.701 6.436 1.00 85.44 177 GLY A CA 1
ATOM 1395 C C . GLY A 1 177 ? 13.052 -12.325 5.762 1.00 85.44 177 GLY A C 1
ATOM 1396 O O . GLY A 1 177 ? 11.979 -12.529 6.344 1.00 85.44 177 GLY A O 1
ATOM 1397 N N . HIS A 1 178 ? 13.134 -11.793 4.541 1.00 87.50 178 HIS A N 1
ATOM 1398 C CA . HIS A 1 178 ? 12.041 -11.189 3.772 1.00 87.50 178 HIS A CA 1
ATOM 1399 C C . HIS A 1 178 ? 10.747 -12.007 3.722 1.00 87.50 178 HIS A C 1
ATOM 1401 O O . HIS A 1 178 ? 9.663 -11.492 4.000 1.00 87.50 178 HIS A O 1
ATOM 1407 N N . GLY A 1 179 ? 10.830 -13.294 3.379 1.00 85.75 179 GLY A N 1
ATOM 1408 C CA . GLY A 1 179 ? 9.654 -14.171 3.320 1.00 85.75 179 GLY A CA 1
ATOM 1409 C C . GLY A 1 179 ? 9.106 -14.512 4.714 1.00 85.75 179 GLY A C 1
ATOM 1410 O O . GLY A 1 179 ? 7.942 -14.233 5.010 1.00 85.75 179 GLY A O 1
ATOM 1411 N N . PRO A 1 180 ? 9.927 -15.091 5.610 1.00 90.00 180 PRO A N 1
ATOM 1412 C CA . PRO A 1 180 ? 9.478 -15.503 6.939 1.00 90.00 180 PRO A CA 1
ATOM 1413 C C . PRO A 1 180 ? 9.011 -14.365 7.858 1.00 90.00 180 PRO A C 1
ATOM 1415 O O . PRO A 1 180 ? 8.334 -14.646 8.848 1.00 90.00 180 PRO A O 1
ATOM 1418 N N . MET A 1 181 ? 9.340 -13.097 7.578 1.00 91.06 181 MET A N 1
ATOM 1419 C CA . MET A 1 181 ? 9.025 -11.968 8.466 1.00 91.06 181 MET A CA 1
ATOM 1420 C C . MET A 1 181 ? 7.533 -11.771 8.755 1.00 91.06 181 MET A C 1
ATOM 1422 O O . MET A 1 181 ? 7.198 -11.198 9.787 1.00 91.06 181 MET A O 1
ATOM 1426 N N . ILE A 1 182 ? 6.650 -12.259 7.880 1.00 91.06 182 ILE A N 1
ATOM 1427 C CA . ILE A 1 182 ? 5.190 -12.185 8.044 1.00 91.06 182 ILE A CA 1
ATOM 1428 C C . ILE A 1 182 ? 4.574 -13.468 8.622 1.00 91.06 182 ILE A C 1
ATOM 1430 O O . ILE A 1 182 ? 3.369 -13.521 8.870 1.00 91.06 182 ILE A O 1
ATOM 1434 N N . TRP A 1 183 ? 5.374 -14.515 8.832 1.00 91.62 183 TRP A N 1
ATOM 1435 C CA . TRP A 1 183 ? 4.892 -15.810 9.296 1.00 91.62 183 TRP A CA 1
ATOM 1436 C C . TRP A 1 183 ? 5.324 -16.080 10.733 1.00 91.62 183 TRP A C 1
ATOM 1438 O O . TRP A 1 183 ? 6.512 -16.079 11.051 1.00 91.62 183 TRP A O 1
ATOM 1448 N N . TYR A 1 184 ? 4.356 -16.356 11.606 1.00 91.44 184 TYR A N 1
ATOM 1449 C CA . TYR A 1 184 ? 4.584 -16.634 13.022 1.00 91.44 184 TYR A CA 1
ATOM 1450 C C . TYR A 1 184 ? 3.921 -17.952 13.396 1.00 91.44 184 TYR A C 1
ATOM 1452 O O . TYR A 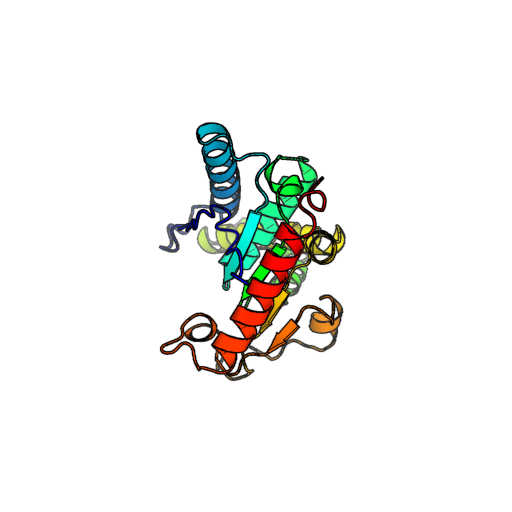1 184 ? 2.722 -18.138 13.189 1.00 91.44 184 TYR A O 1
ATOM 1460 N N . SER A 1 185 ? 4.703 -18.862 13.966 1.00 90.31 185 SER A N 1
ATOM 1461 C CA . SER A 1 185 ? 4.211 -20.146 14.463 1.00 90.31 185 SER A CA 1
ATOM 1462 C C . SER A 1 185 ? 3.575 -20.004 15.846 1.00 90.31 185 SER A C 1
ATOM 1464 O O . SER A 1 185 ? 2.684 -20.775 16.202 1.00 90.31 185 SER A O 1
ATOM 1466 N N . ARG A 1 186 ? 4.030 -19.032 16.649 1.00 93.12 186 ARG A N 1
ATOM 1467 C CA . ARG A 1 186 ? 3.557 -18.811 18.017 1.00 93.12 186 ARG A CA 1
ATOM 1468 C C . ARG A 1 186 ? 3.397 -17.331 18.335 1.00 93.12 186 ARG A C 1
ATOM 1470 O O . ARG A 1 186 ? 4.136 -16.474 17.861 1.00 93.12 186 ARG A O 1
ATOM 1477 N N . ARG A 1 187 ? 2.437 -17.041 19.215 1.00 93.50 187 ARG A N 1
ATOM 1478 C CA . ARG A 1 187 ? 2.171 -15.675 19.677 1.00 93.50 187 ARG A CA 1
ATOM 1479 C C . ARG A 1 187 ? 3.248 -15.145 20.617 1.00 93.50 187 ARG A C 1
ATOM 1481 O O . ARG A 1 187 ? 3.333 -13.944 20.775 1.00 93.50 187 ARG A O 1
ATOM 1488 N N . ASP A 1 188 ? 4.037 -15.987 21.270 1.00 93.38 188 ASP A N 1
ATOM 1489 C CA . ASP A 1 188 ? 5.107 -15.559 22.181 1.00 93.38 188 ASP A CA 1
ATOM 1490 C C . ASP A 1 188 ? 6.426 -15.236 21.457 1.00 93.38 188 ASP A C 1
ATOM 1492 O O . ASP A 1 188 ? 7.395 -14.842 22.102 1.00 93.38 188 ASP A O 1
ATOM 1496 N N . GLU A 1 189 ? 6.477 -15.371 20.126 1.00 93.88 189 GLU A N 1
ATOM 1497 C CA . GLU A 1 189 ? 7.653 -14.988 19.344 1.00 93.88 189 GLU A CA 1
ATOM 1498 C C . GLU A 1 189 ? 7.966 -13.488 19.521 1.00 93.88 189 GLU A C 1
ATOM 1500 O O . GLU A 1 189 ? 7.062 -12.659 19.375 1.00 93.88 189 GLU A O 1
ATOM 1505 N N . PRO A 1 190 ? 9.233 -13.101 19.783 1.00 92.75 190 PRO A N 1
ATOM 1506 C CA . PRO A 1 190 ? 9.602 -11.700 20.005 1.00 92.75 190 PRO A CA 1
ATOM 1507 C C . PRO A 1 190 ? 9.182 -10.758 18.869 1.00 92.75 190 PRO A C 1
ATOM 1509 O O . PRO A 1 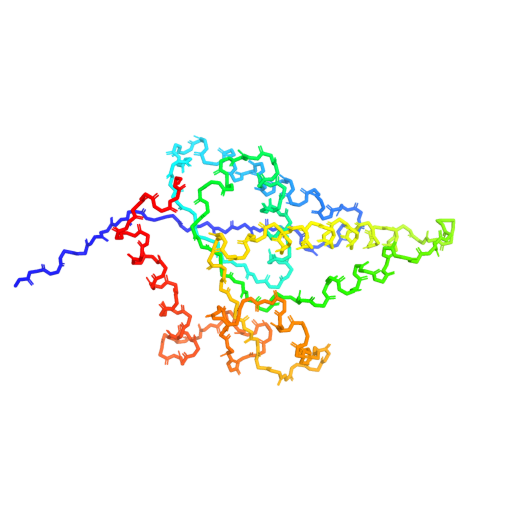190 ? 8.637 -9.685 19.126 1.00 92.75 190 PRO A O 1
ATOM 1512 N N . ASP A 1 191 ? 9.372 -11.178 17.615 1.00 92.88 191 ASP A N 1
ATOM 1513 C CA . ASP A 1 191 ? 8.966 -10.395 16.443 1.00 92.88 191 ASP A CA 1
ATOM 1514 C C . ASP A 1 191 ? 7.441 -10.279 16.327 1.00 92.88 191 ASP A C 1
ATOM 1516 O O . ASP A 1 191 ? 6.938 -9.203 16.006 1.00 92.88 191 ASP A O 1
ATOM 1520 N N . TYR A 1 192 ? 6.694 -11.344 16.654 1.00 94.50 192 TYR A N 1
ATOM 1521 C CA . TYR A 1 192 ? 5.229 -11.294 16.691 1.00 94.50 192 TYR A CA 1
ATOM 1522 C C . TYR A 1 192 ? 4.757 -10.278 17.729 1.00 94.50 192 TYR A C 1
ATOM 1524 O O . TYR A 1 192 ? 3.918 -9.428 17.438 1.00 94.50 192 TYR A O 1
ATOM 1532 N N . GLN A 1 193 ? 5.316 -10.337 18.942 1.00 93.94 193 GLN A N 1
ATOM 1533 C CA . GLN A 1 193 ? 4.974 -9.414 20.024 1.00 93.94 193 GLN A CA 1
ATOM 1534 C C . GLN A 1 193 ? 5.279 -7.963 19.646 1.00 93.94 193 GLN A C 1
ATOM 1536 O O . GLN A 1 193 ? 4.480 -7.073 19.937 1.00 93.94 193 GLN A O 1
ATOM 1541 N N . ARG A 1 194 ? 6.392 -7.724 18.945 1.00 91.31 194 ARG A N 1
ATOM 1542 C CA . ARG A 1 194 ? 6.767 -6.392 18.467 1.00 91.31 194 ARG A CA 1
ATOM 1543 C C . ARG A 1 194 ? 5.788 -5.859 17.416 1.00 91.31 194 ARG A C 1
ATOM 1545 O O . ARG A 1 194 ? 5.311 -4.737 17.563 1.00 91.31 194 ARG A O 1
ATOM 1552 N N . VAL A 1 195 ? 5.426 -6.668 16.417 1.00 93.44 195 VAL A N 1
ATOM 1553 C CA . VAL A 1 195 ? 4.419 -6.293 15.406 1.00 93.44 195 VAL A CA 1
ATOM 1554 C C . VAL A 1 195 ? 3.058 -6.038 16.048 1.00 93.44 195 VAL A C 1
ATOM 1556 O O . VAL A 1 195 ? 2.431 -5.012 15.788 1.00 93.44 195 VAL A O 1
ATOM 1559 N N . VAL A 1 196 ? 2.607 -6.932 16.931 1.00 93.31 196 VAL A N 1
ATOM 1560 C CA . VAL A 1 196 ? 1.324 -6.774 17.626 1.00 93.31 196 VAL A CA 1
ATOM 1561 C C . VAL A 1 196 ? 1.303 -5.511 18.476 1.00 93.31 196 VAL A C 1
ATOM 1563 O O . VAL A 1 196 ? 0.285 -4.826 18.478 1.00 93.31 196 VAL A O 1
ATOM 1566 N N . ALA A 1 197 ? 2.395 -5.167 19.162 1.00 90.50 197 ALA A N 1
ATOM 1567 C CA . ALA A 1 197 ? 2.473 -3.929 19.933 1.00 90.50 197 ALA A CA 1
ATOM 1568 C C . ALA A 1 197 ? 2.268 -2.689 19.043 1.00 90.50 197 ALA A C 1
ATOM 1570 O O . ALA A 1 197 ? 1.463 -1.823 19.384 1.00 90.50 197 ALA A O 1
ATOM 1571 N N . CYS A 1 198 ? 2.919 -2.642 17.878 1.00 91.44 198 CYS A N 1
ATOM 1572 C CA . CYS A 1 198 ? 2.766 -1.568 16.894 1.00 91.44 198 CYS A CA 1
ATOM 1573 C C . CYS A 1 198 ? 1.331 -1.448 16.355 1.00 91.44 198 CYS A C 1
ATOM 1575 O O . CYS A 1 198 ? 0.746 -0.361 16.367 1.00 91.44 198 CYS A O 1
ATOM 1577 N N . VAL A 1 199 ? 0.744 -2.566 15.914 1.00 91.75 199 VAL A N 1
ATOM 1578 C CA . VAL A 1 199 ? -0.624 -2.591 15.370 1.00 91.75 199 VAL A CA 1
ATOM 1579 C C . VAL A 1 199 ? -1.638 -2.222 16.449 1.00 91.75 199 VAL A C 1
ATOM 1581 O O . VAL A 1 199 ? -2.513 -1.388 16.220 1.00 91.75 199 VAL A O 1
ATOM 1584 N N . LYS A 1 200 ? -1.486 -2.778 17.654 1.00 90.56 200 LYS A N 1
ATOM 1585 C CA . LYS A 1 200 ? -2.349 -2.471 18.796 1.00 90.56 200 LYS A CA 1
ATOM 1586 C C . LYS A 1 200 ? -2.290 -0.987 19.156 1.00 90.56 200 LYS A C 1
ATOM 1588 O O . LYS A 1 200 ? -3.342 -0.382 19.317 1.00 90.56 200 LYS A O 1
ATOM 1593 N N . ALA A 1 201 ? -1.102 -0.385 19.188 1.00 88.94 201 ALA A N 1
ATOM 1594 C CA . ALA A 1 201 ? -0.950 1.045 19.447 1.00 88.94 201 ALA A CA 1
ATOM 1595 C C . ALA A 1 201 ? -1.595 1.926 18.358 1.00 88.94 201 ALA A C 1
ATOM 1597 O O . ALA A 1 201 ? -2.064 3.027 18.646 1.00 88.94 201 ALA A O 1
ATOM 1598 N N . ALA A 1 202 ? -1.636 1.484 17.096 1.00 89.38 202 ALA A N 1
ATOM 1599 C CA . ALA A 1 202 ? -2.375 2.196 16.050 1.00 89.38 202 ALA A CA 1
ATOM 1600 C C . ALA A 1 202 ? -3.893 2.092 16.234 1.00 89.38 202 ALA A C 1
ATOM 1602 O O . ALA A 1 202 ? -4.578 3.109 16.165 1.00 89.38 202 ALA A O 1
ATOM 1603 N N . VAL A 1 203 ? -4.403 0.898 16.543 1.00 89.19 203 VAL A N 1
ATOM 1604 C CA . VAL A 1 203 ? -5.834 0.689 16.814 1.00 89.19 203 VAL A CA 1
ATOM 1605 C C . VAL A 1 203 ? -6.282 1.469 18.051 1.00 89.19 203 VAL A C 1
ATOM 1607 O O . VAL A 1 203 ? -7.306 2.139 18.010 1.00 89.19 203 VAL A O 1
ATOM 1610 N N . GLU A 1 204 ? -5.514 1.435 19.141 1.00 88.06 204 GLU A N 1
ATOM 1611 C CA . GLU A 1 204 ? -5.840 2.170 20.370 1.00 88.06 204 GLU A CA 1
ATOM 1612 C C . GLU A 1 204 ? -5.897 3.682 20.137 1.00 88.06 204 GLU A C 1
ATOM 1614 O O . GLU A 1 204 ? -6.816 4.333 20.629 1.00 88.06 204 GLU A O 1
ATOM 1619 N N . ARG A 1 205 ? -4.975 4.238 19.339 1.00 86.88 205 ARG A N 1
ATOM 1620 C CA . ARG A 1 205 ? -5.025 5.655 18.946 1.00 86.88 205 ARG A CA 1
ATOM 1621 C C . ARG A 1 205 ? -6.276 5.981 18.143 1.00 86.88 205 ARG A C 1
ATOM 1623 O O . ARG A 1 205 ? -6.944 6.958 18.451 1.00 86.88 205 ARG A O 1
ATOM 1630 N N . LEU A 1 206 ? -6.604 5.146 17.161 1.00 85.44 206 LEU A N 1
ATOM 1631 C CA . LEU A 1 206 ? -7.782 5.344 16.323 1.00 85.44 206 LEU A CA 1
ATOM 1632 C C . LEU A 1 206 ? -9.088 5.307 17.131 1.00 85.44 206 LEU A C 1
ATOM 1634 O O . LEU A 1 206 ? -10.015 6.062 16.861 1.00 85.44 206 LEU A O 1
ATOM 1638 N N . LEU A 1 207 ? -9.164 4.433 18.136 1.00 84.62 207 LEU A N 1
ATOM 1639 C CA . LEU A 1 207 ? -10.324 4.348 19.025 1.00 84.62 207 LEU A CA 1
ATOM 1640 C C . LEU A 1 207 ? -10.398 5.512 20.023 1.00 84.62 207 LEU A C 1
ATOM 1642 O O . LEU A 1 207 ? -11.492 5.848 20.472 1.00 84.62 207 LEU A O 1
ATOM 1646 N N . ALA A 1 208 ? -9.256 6.094 20.396 1.00 83.38 208 ALA A N 1
ATOM 1647 C CA . ALA A 1 208 ? -9.190 7.229 21.313 1.00 83.38 208 ALA A CA 1
ATOM 1648 C C . ALA A 1 208 ? -9.568 8.560 20.643 1.00 83.38 208 ALA A C 1
ATOM 1650 O O . ALA A 1 208 ? -10.108 9.436 21.315 1.00 83.38 208 ALA A O 1
ATOM 1651 N N . ASP A 1 209 ? -9.305 8.702 19.343 1.00 72.62 209 ASP A N 1
ATOM 1652 C CA . ASP A 1 209 ? -9.656 9.880 18.551 1.00 72.62 209 ASP A CA 1
ATOM 1653 C C . ASP A 1 209 ? -10.149 9.464 17.149 1.00 72.62 209 ASP A C 1
ATOM 1655 O O . ASP A 1 209 ? -9.366 9.368 16.201 1.00 72.62 209 ASP A O 1
ATOM 1659 N N . PRO A 1 210 ? -11.462 9.213 16.988 1.00 61.38 210 PRO A N 1
ATOM 1660 C CA . PRO A 1 210 ? -12.044 8.859 15.693 1.00 61.38 210 PRO A CA 1
ATOM 1661 C C . PRO A 1 210 ? -11.962 9.993 14.659 1.00 61.38 210 PRO A C 1
ATOM 1663 O O . PRO A 1 210 ? -12.131 9.749 13.468 1.00 61.38 210 PRO A O 1
ATOM 1666 N N . THR A 1 211 ? -11.720 11.229 15.107 1.00 57.41 211 THR A N 1
ATOM 1667 C CA . THR A 1 211 ? -11.648 12.435 14.271 1.00 57.41 211 THR A CA 1
ATOM 1668 C C . THR A 1 211 ? -10.284 12.651 13.615 1.00 57.41 211 THR A C 1
ATOM 1670 O O . THR A 1 211 ? -10.178 13.516 12.755 1.00 57.41 211 THR A O 1
ATOM 1673 N N . THR A 1 212 ? -9.254 11.849 13.925 1.00 52.19 212 THR A N 1
ATOM 1674 C CA . THR A 1 212 ? -7.909 11.974 13.314 1.00 52.19 212 THR A CA 1
ATOM 1675 C C . THR A 1 212 ? -7.868 11.642 11.805 1.00 52.19 212 THR A C 1
ATOM 1677 O O . THR A 1 212 ? -6.799 11.673 11.201 1.00 52.19 212 THR A O 1
ATOM 1680 N N . VAL A 1 213 ? -9.007 11.298 11.198 1.00 50.50 213 VAL A N 1
ATOM 1681 C CA . VAL A 1 213 ? -9.151 10.863 9.795 1.00 50.50 213 VAL A CA 1
ATOM 1682 C C . VAL A 1 213 ? -9.934 11.895 8.951 1.00 50.50 213 VAL A C 1
ATOM 1684 O O . VAL A 1 213 ? -10.188 11.663 7.775 1.00 50.50 213 VAL A O 1
ATOM 1687 N N . LEU A 1 214 ? -10.302 13.049 9.529 1.00 35.84 214 LEU A N 1
ATOM 1688 C CA . LEU A 1 214 ? -10.978 14.155 8.830 1.00 35.84 214 LEU A CA 1
ATOM 1689 C C . LEU A 1 214 ? -10.030 15.312 8.501 1.00 35.84 214 LEU A C 1
ATOM 1691 O O . LEU A 1 214 ? -9.230 15.694 9.386 1.00 35.84 214 LEU A O 1
#

pLDDT: mean 81.19, std 16.66, range [33.69, 96.81]

Secondary structure (DSSP, 8-state):
-------------------S--TTS-HHHHHHHHHHHHHHHHHHTT-TTS-EEEEEETHHHHHHHHHHHHHHHHT-HHHHHEEEEEEES--STHHHHHHHHHH----GGG--HHHHHHHHHHHHHHHHHHHHHHTTHHHHTT-EEEE--S-STT-PPPPHHHHHTS-GGGEEE-SS-TTGGG--S-TT-HHHHHHHHHHHHHHHHHHH-GGGG-

Radius of gyration: 18.65 Å; chains: 1; bounding box: 44×35×70 Å

Organism: Schizophyllum commune (strain H4-8 / FGSC 9210) (NCBI:txid578458)

Sequence (214 aa):
MGTARLSTPYRLLSYGYDTSVDETKPMEHVVHDFLRRLSDLREDTETEMLPILFIAHSLGGILLKSALAISYDTHDAISNALATAFFFGVPSNYVRDYERVATEEVDDAAQTPLMRALRQDLLFLGSTNVKFDEAGLPVKYRCQYFLESAGEVGMRELEEGELARLPSQDKVKLSKGHGPMIWYSRRDEPDYQRVVACVKAAVERLLADPTTVL

Foldseek 3Di:
DDDPPPPPPDDDDDDDDDPPPPLQDALVVVLVVVLVVVQVVCVVVVNLLAADEEEAAEVRVLSVLLNLLVCVVVVHSNVLRQQEYEYEAHDLCLLVVLVVLVPDDDDPVPDDSSRVRVSNNSPSSNVSNVSSLVVVVCVLRVYAYEHEDPDDDPDDDDDPVSCVSHDVVRYDYDDHDRVCLPPDPDCPPPSNVVVCVVVVVSVVVCVVCVPSSD